Protein AF-A0A355DSJ7-F1 (afdb_monomer)

Nearest PDB structures (foldseek):
  5qsx-assembly2_A  TM=2.798E-01  e=1.798E-01  Homo sapiens
  8q7n-assembly1_N  TM=2.263E-01  e=7.349E-01  Homo sapiens
  6tl3-assembly1_A-2  TM=1.843E-01  e=1.259E+00  Homo sapiens
  7w37-assembly1_Y  TM=3.161E-01  e=7.163E+00  Homo sapiens

pLDDT: mean 88.1, std 10.41, range [44.47, 98.31]

Radius of gyration: 26.02 Å; Cα contacts (8 Å, |Δi|>4): 339; chains: 1; bounding box: 64×34×76 Å

Solvent-accessible surface area (backbone atoms only — not comparable to full-atom values): 16365 Å² total; per-residue (Å²): 138,77,90,55,84,81,40,70,66,58,52,53,50,35,54,52,41,35,70,75,66,39,62,70,32,44,58,58,43,72,76,42,75,88,41,73,64,47,53,56,48,30,51,52,47,34,50,49,38,39,40,91,84,51,90,63,72,47,62,62,34,42,49,53,42,45,73,74,36,57,90,40,80,64,43,57,54,51,47,55,54,30,28,53,51,21,67,72,44,94,58,75,72,35,36,56,58,23,37,52,45,49,50,51,43,54,72,77,34,65,85,40,86,61,42,62,58,45,48,52,54,54,55,72,65,56,61,70,69,91,50,70,37,52,53,46,41,57,52,46,44,44,73,76,36,58,86,44,83,63,46,62,60,48,33,52,50,35,44,73,67,46,80,23,61,65,52,17,46,50,26,48,26,45,44,23,59,64,35,19,80,39,69,69,48,50,57,49,49,53,54,51,52,63,74,46,65,86,54,94,50,63,65,56,54,47,53,36,43,50,26,33,44,77,37,17,70,88,28,85,65,44,63,62,51,35,55,52,37,52,68,42,85,88,42,64,66,57,17,38,38,25,38,44,33,41,35,78,68,36,46,88,39,69,66,49,40,50,51,36,52,50,36,43,72,67,48,82,53,64,66,50,16,47,44,24,42,50,30,54,53,52,48,55,54,48,44,36,71,80,36,62,87,62,44,85,76,63,132

Secondary structure (DSSP, 8-state):
--TTTT-HHHHHHHHHHHHHT-HHHHHHGGG-TT-HHHHHHHHHHHHHHHSTT-SS--HHHHHHHHHHHTTSHHHHHHHHHHHHHHHTSSSHHHHHHHHHHHHHHHHH-TT-TTHHHHHHHHHHT--SS--HHHHHHHHHHHHH-TTSTTHHHHHHHHHHH-SSHHHHHHHHHHHHHHHTT-HHHHHHHHHHHHHTTT---HHHHHHHHHHHHHH-TTSTTHHHHHHHHHH-SS-HHHHHHHHHHHHHHSTTSHHHHHHHHHHHHH-S-HHHHHHHHHHHHHHHHHHHHH-TTTGGG--

Foldseek 3Di:
DPPCLPPVVLVVVLLVVLQVPDLVSLLVCLSPLPDPSNLVSLVVLLVLQLDLPRPDHNLSSLCSNCVSCVVPPVNLVSLLVSLLSLLPDPDQPSLVVSQSSLVSCCVRPLPPPVNLVSLLVSLVPHDQDDHPNNLVSLLSCLVRVLVPPPNLVSLLCQLPDPNHVVSVLSSLLSLLQRPLVPPVSVVSSVVSCVVCLVPPDLVSLLSNLVSNLVRNLPPPVLLVVLLVLCPDPSHVSNNLSSLLSCLPRPCVPPVSVVSLVCCLVDPPDPSSNVSSVVSLVVVLVVCCVVPVPCSVPRD

Structure (mmCIF, N/CA/C/O backbone):
data_AF-A0A355DSJ7-F1
#
_entry.id   AF-A0A355DSJ7-F1
#
loop_
_atom_site.group_PDB
_atom_site.id
_atom_site.type_symbol
_atom_site.label_atom_id
_atom_site.label_alt_id
_atom_site.label_comp_id
_atom_site.label_asym_id
_atom_site.label_entity_id
_atom_site.label_seq_id
_atom_site.pdbx_PDB_ins_code
_atom_site.Cartn_x
_atom_site.Cartn_y
_atom_site.Cartn_z
_atom_site.occupancy
_atom_site.B_iso_or_equiv
_atom_site.auth_seq_id
_atom_site.auth_comp_id
_atom_site.auth_asym_id
_atom_site.auth_atom_id
_atom_site.pdbx_PDB_model_num
ATOM 1 N N . MET A 1 1 ? -0.388 9.609 -40.981 1.00 49.31 1 MET A N 1
ATOM 2 C CA . MET A 1 1 ? 1.013 9.322 -40.597 1.00 49.31 1 MET A CA 1
ATOM 3 C C . MET A 1 1 ? 1.464 7.926 -41.062 1.00 49.31 1 MET A C 1
ATOM 5 O O . MET A 1 1 ? 2.314 7.332 -40.422 1.00 49.31 1 MET A O 1
ATOM 9 N N . GLU A 1 2 ? 0.961 7.397 -42.186 1.00 47.31 2 GLU A N 1
ATOM 10 C CA . GLU A 1 2 ? 1.393 6.080 -42.711 1.00 47.31 2 GLU A CA 1
ATOM 11 C C . GLU A 1 2 ? 2.482 6.171 -43.797 1.00 47.31 2 GLU A C 1
ATOM 13 O O . GLU A 1 2 ? 3.083 5.167 -44.147 1.00 47.31 2 GLU A O 1
ATOM 18 N N . TYR A 1 3 ? 2.791 7.371 -44.301 1.00 48.78 3 TYR A N 1
ATOM 19 C CA . TYR A 1 3 ? 3.637 7.553 -45.491 1.00 48.78 3 TYR A CA 1
ATOM 20 C C . TYR A 1 3 ? 5.157 7.441 -45.275 1.00 48.78 3 TYR A C 1
ATOM 22 O O . TYR A 1 3 ? 5.891 7.466 -46.256 1.00 48.78 3 TYR A O 1
ATOM 30 N N . TYR A 1 4 ? 5.644 7.316 -44.035 1.00 55.66 4 TYR A N 1
ATOM 31 C CA . TYR A 1 4 ? 7.088 7.353 -43.736 1.00 55.66 4 TYR A CA 1
ATOM 32 C C . TYR A 1 4 ? 7.629 6.117 -43.017 1.00 55.66 4 TYR A C 1
ATOM 34 O O . TYR A 1 4 ? 8.814 6.085 -42.704 1.00 55.66 4 TYR A O 1
ATOM 42 N N . LYS A 1 5 ? 6.792 5.101 -42.769 1.00 56.28 5 LYS A N 1
ATOM 43 C CA . LYS A 1 5 ? 7.133 3.956 -41.908 1.00 56.28 5 LYS A CA 1
ATOM 44 C C . LYS A 1 5 ? 8.300 3.100 -42.425 1.00 56.28 5 LYS A C 1
ATOM 46 O O . LYS A 1 5 ? 8.841 2.311 -41.664 1.00 56.28 5 LYS A O 1
ATOM 51 N N . ASP A 1 6 ? 8.716 3.309 -43.673 1.00 62.94 6 ASP A N 1
ATOM 52 C CA . ASP A 1 6 ? 9.806 2.575 -44.315 1.00 62.94 6 ASP A CA 1
ATOM 53 C C . ASP A 1 6 ? 10.843 3.488 -45.001 1.00 62.94 6 ASP A C 1
ATOM 55 O O . ASP A 1 6 ? 11.659 2.987 -45.768 1.00 62.94 6 ASP A O 1
ATOM 59 N N . ASP A 1 7 ? 10.842 4.814 -44.767 1.00 78.62 7 ASP A N 1
ATOM 60 C CA . ASP A 1 7 ? 11.888 5.700 -45.313 1.00 78.62 7 ASP A CA 1
ATOM 61 C C . ASP A 1 7 ? 13.145 5.660 -44.417 1.00 78.62 7 ASP A C 1
ATOM 63 O O . ASP A 1 7 ? 13.130 6.221 -43.313 1.00 78.62 7 ASP A O 1
ATOM 67 N N . PRO A 1 8 ? 14.271 5.067 -44.874 1.00 77.06 8 PRO A N 1
ATOM 68 C CA . PRO A 1 8 ? 15.489 4.969 -44.073 1.00 77.06 8 PRO A CA 1
ATOM 69 C C . PRO A 1 8 ? 16.066 6.337 -43.688 1.00 77.06 8 PRO A C 1
ATOM 71 O O . PRO A 1 8 ? 16.725 6.460 -42.655 1.00 77.06 8 PRO A O 1
ATOM 74 N N . LYS A 1 9 ? 15.811 7.386 -44.485 1.00 81.88 9 LYS A N 1
ATOM 75 C CA . LYS A 1 9 ? 16.258 8.748 -44.166 1.00 81.88 9 LYS A CA 1
ATOM 76 C C . LYS A 1 9 ? 15.450 9.341 -43.021 1.00 81.88 9 LYS A C 1
ATOM 78 O O . LYS A 1 9 ? 16.033 9.961 -42.137 1.00 81.88 9 LYS A O 1
ATOM 83 N N . ALA A 1 10 ? 14.135 9.12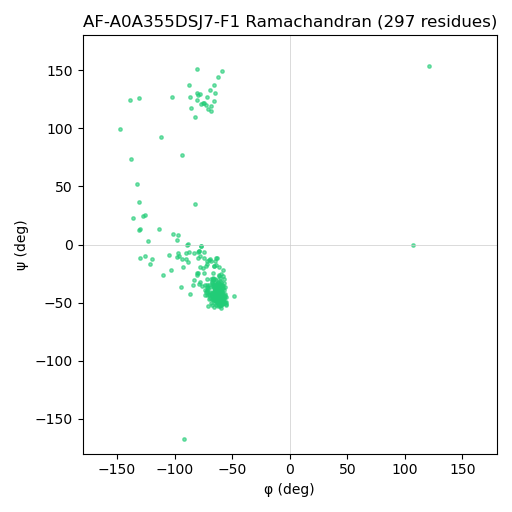3 -43.009 1.00 82.19 10 ALA A N 1
ATOM 84 C CA . ALA A 1 10 ? 13.278 9.572 -41.917 1.00 82.19 10 ALA A CA 1
ATOM 85 C C . ALA A 1 10 ? 13.676 8.894 -40.597 1.00 82.19 10 ALA A C 1
ATOM 87 O O . ALA A 1 10 ? 13.816 9.570 -39.582 1.00 82.19 10 ALA A O 1
ATOM 88 N N . VAL A 1 11 ? 13.946 7.584 -40.627 1.00 82.62 11 VAL A N 1
ATOM 89 C CA . VAL A 1 11 ? 14.429 6.826 -39.460 1.00 82.62 11 VAL A CA 1
ATOM 90 C C . VAL A 1 11 ? 15.773 7.359 -38.959 1.00 82.62 11 VAL A C 1
ATOM 92 O O . VAL A 1 11 ? 15.907 7.641 -37.770 1.00 82.62 11 VAL A O 1
ATOM 95 N N . SER A 1 12 ? 16.735 7.587 -39.858 1.00 85.00 12 SER A N 1
ATOM 96 C CA . SER A 1 12 ? 18.049 8.137 -39.497 1.00 85.00 12 SER A CA 1
ATOM 97 C C . SER A 1 12 ? 17.951 9.523 -38.851 1.00 85.00 12 SER A C 1
ATOM 99 O O . SER A 1 12 ? 18.657 9.793 -37.881 1.00 85.00 12 SER A O 1
ATOM 101 N N . ILE A 1 13 ? 17.077 10.395 -39.366 1.00 86.19 13 ILE A N 1
ATOM 102 C CA . ILE A 1 13 ? 16.841 11.731 -38.802 1.00 86.19 13 ILE A CA 1
ATOM 103 C C . ILE A 1 13 ? 16.225 11.611 -37.404 1.00 86.19 13 ILE A C 1
ATOM 105 O O . ILE A 1 13 ? 16.690 12.254 -36.464 1.00 86.19 13 ILE A O 1
ATOM 109 N N . LEU A 1 14 ? 15.214 10.753 -37.234 1.00 85.56 14 LEU A N 1
ATOM 110 C CA . LEU A 1 14 ? 14.599 10.511 -35.927 1.00 85.56 14 LEU A CA 1
ATOM 111 C C . LEU A 1 14 ? 15.614 9.990 -34.908 1.00 85.56 14 LEU A C 1
ATOM 113 O O . LEU A 1 14 ? 15.627 10.453 -33.769 1.00 85.56 14 LEU A O 1
ATOM 117 N N . HIS A 1 15 ? 16.491 9.068 -35.309 1.00 86.06 15 HIS A N 1
ATOM 118 C CA . HIS A 1 15 ? 17.564 8.570 -34.450 1.00 86.06 15 HIS A CA 1
ATOM 119 C C . HIS A 1 15 ? 18.554 9.665 -34.055 1.00 86.06 15 HIS A C 1
ATOM 121 O O . HIS A 1 15 ? 18.972 9.711 -32.900 1.00 86.06 15 HIS A O 1
ATOM 127 N N . GLU A 1 16 ? 18.919 10.560 -34.971 1.00 87.75 16 GLU A N 1
ATOM 128 C CA . GLU A 1 16 ? 19.793 11.697 -34.675 1.00 87.75 16 GLU A CA 1
ATOM 129 C C . GLU A 1 16 ? 19.169 12.647 -33.643 1.00 87.75 16 GLU A C 1
ATOM 131 O O . GLU A 1 16 ? 19.773 12.893 -32.597 1.00 87.75 16 GLU A O 1
ATOM 136 N N . TYR A 1 17 ? 17.940 13.110 -33.872 1.00 86.50 17 TYR A N 1
ATOM 137 C CA . TYR A 1 17 ? 17.251 14.008 -32.938 1.00 86.50 17 TYR A CA 1
ATOM 138 C C . TYR A 1 17 ? 16.975 13.343 -31.583 1.00 86.50 17 TYR A C 1
ATOM 140 O O . TYR A 1 17 ? 17.150 13.961 -30.531 1.00 86.50 17 TYR A O 1
ATOM 148 N N . ALA A 1 18 ? 16.626 12.054 -31.575 1.00 85.44 18 ALA A N 1
ATOM 149 C CA . ALA A 1 18 ? 16.450 11.307 -30.336 1.00 85.44 18 ALA A CA 1
ATOM 150 C C . ALA A 1 18 ? 17.765 11.188 -29.540 1.00 85.44 18 ALA A C 1
ATOM 152 O O . ALA A 1 18 ? 17.736 11.248 -28.311 1.00 85.44 18 ALA A O 1
ATOM 153 N N . ARG A 1 19 ? 18.933 11.090 -30.191 1.00 85.19 19 ARG A N 1
ATOM 154 C CA . ARG A 1 19 ? 20.235 11.152 -29.493 1.00 85.19 19 ARG A CA 1
ATOM 155 C C . ARG A 1 19 ? 20.522 12.534 -28.905 1.00 85.19 19 ARG A C 1
ATOM 157 O O . ARG A 1 19 ? 21.165 12.614 -27.866 1.00 85.19 19 ARG A O 1
ATOM 164 N N . GLN A 1 20 ? 20.045 13.599 -29.547 1.00 85.44 20 GLN A N 1
ATOM 165 C CA . GLN A 1 20 ? 20.279 14.985 -29.125 1.00 85.44 20 GLN A CA 1
ATOM 166 C C . GLN A 1 20 ? 19.392 15.447 -27.958 1.00 85.44 20 GLN A C 1
ATOM 168 O O . GLN A 1 20 ? 19.604 16.536 -27.436 1.00 85.44 20 GLN A O 1
ATOM 173 N N . GLY A 1 21 ? 18.432 14.629 -27.515 1.00 79.12 21 GLY A N 1
ATOM 174 C CA . GLY A 1 21 ? 17.558 14.968 -26.386 1.00 79.12 21 GLY A CA 1
ATOM 175 C C . GLY A 1 21 ? 16.123 15.326 -26.778 1.00 79.12 21 GLY A C 1
ATOM 176 O O . GLY A 1 21 ? 15.296 15.533 -25.897 1.00 79.12 21 GLY A O 1
ATOM 177 N N . GLU A 1 22 ? 15.771 15.310 -28.067 1.00 85.44 22 GLU A N 1
ATOM 178 C CA . GLU A 1 22 ? 14.419 15.672 -28.507 1.00 85.44 22 GLU A CA 1
ATOM 179 C C . GLU A 1 22 ? 13.390 14.603 -28.113 1.00 85.44 22 GLU A C 1
ATOM 181 O O . GLU A 1 22 ? 13.450 13.455 -28.567 1.00 85.44 22 GLU A O 1
ATOM 186 N N . ASN A 1 23 ? 12.434 14.972 -27.256 1.00 82.19 23 ASN A N 1
ATOM 187 C CA . ASN A 1 23 ? 11.406 14.055 -26.745 1.00 82.19 23 ASN A CA 1
ATOM 188 C C . ASN A 1 23 ? 10.398 13.654 -27.827 1.00 82.19 23 ASN A C 1
ATOM 190 O O . ASN A 1 23 ? 9.957 12.508 -27.869 1.00 82.19 23 ASN A O 1
ATOM 194 N N . ASP A 1 24 ? 10.074 14.561 -28.751 1.00 85.38 24 ASP A N 1
ATOM 195 C CA . ASP A 1 24 ? 9.167 14.249 -29.859 1.00 85.38 24 ASP A CA 1
ATOM 196 C C . ASP A 1 24 ? 9.779 13.223 -30.817 1.00 85.38 24 ASP A C 1
ATOM 198 O O . ASP A 1 24 ? 9.085 12.319 -31.285 1.00 85.38 24 ASP A O 1
ATOM 202 N N . ALA A 1 25 ? 11.095 13.287 -31.038 1.00 84.00 25 ALA A N 1
ATOM 203 C CA . ALA A 1 25 ? 11.802 12.267 -31.800 1.00 84.00 25 ALA A CA 1
ATOM 204 C C . ALA A 1 25 ? 11.752 10.905 -31.091 1.00 84.00 25 ALA A C 1
ATOM 206 O O . ALA A 1 25 ? 11.461 9.903 -31.742 1.00 84.00 25 ALA A O 1
ATOM 207 N N . VAL A 1 26 ? 11.941 10.866 -29.764 1.00 84.31 26 VAL A N 1
ATOM 208 C CA . VAL A 1 26 ? 11.793 9.636 -28.963 1.00 84.31 26 VAL A CA 1
ATOM 209 C C . VAL A 1 26 ? 10.391 9.057 -29.048 1.00 84.31 26 VAL A C 1
ATOM 211 O O . VAL A 1 26 ? 10.255 7.856 -29.273 1.00 84.31 26 VAL A O 1
ATOM 214 N N . ARG A 1 27 ? 9.347 9.885 -28.947 1.00 84.75 27 ARG A N 1
ATOM 215 C CA . ARG A 1 27 ? 7.967 9.422 -29.141 1.00 84.75 27 ARG A CA 1
ATOM 216 C C . ARG A 1 27 ? 7.810 8.776 -30.506 1.00 84.75 27 ARG A C 1
ATOM 218 O O . ARG A 1 27 ? 7.290 7.675 -30.605 1.00 84.75 27 ARG A O 1
ATOM 225 N N . LEU A 1 28 ? 8.323 9.396 -31.563 1.00 85.31 28 LEU A N 1
ATOM 226 C CA . LEU A 1 28 ? 8.212 8.850 -32.915 1.00 85.31 28 LEU A CA 1
ATOM 227 C C . LEU A 1 28 ? 8.973 7.526 -33.117 1.00 85.31 28 LEU A C 1
ATOM 229 O O . LEU A 1 28 ? 8.611 6.779 -34.032 1.00 85.31 28 LEU A O 1
ATOM 233 N N . LEU A 1 29 ? 9.933 7.178 -32.247 1.00 82.94 29 LEU A N 1
ATOM 234 C CA . LEU A 1 29 ? 10.603 5.870 -32.262 1.00 82.94 29 LEU A CA 1
ATOM 235 C C . LEU A 1 29 ? 9.663 4.693 -31.964 1.00 82.94 29 LEU A C 1
ATOM 237 O O . LEU A 1 29 ? 9.988 3.570 -32.351 1.00 82.94 29 LEU A O 1
ATOM 241 N N . LEU A 1 30 ? 8.479 4.924 -31.377 1.00 79.00 30 LEU A N 1
ATOM 242 C CA . LEU A 1 30 ? 7.456 3.879 -31.191 1.00 79.00 30 LEU A CA 1
ATOM 243 C C . LEU A 1 30 ? 7.014 3.234 -32.514 1.00 79.00 30 LEU A C 1
ATOM 245 O O . LEU A 1 30 ? 6.517 2.110 -32.528 1.00 79.00 30 LEU A O 1
ATOM 249 N N . ASN A 1 31 ? 7.217 3.928 -33.638 1.00 82.44 31 ASN A N 1
ATOM 250 C CA . ASN A 1 31 ? 6.902 3.408 -34.966 1.00 82.44 31 ASN A CA 1
ATOM 251 C C . ASN A 1 31 ? 7.973 2.447 -35.513 1.00 82.44 31 ASN A C 1
ATOM 253 O O . ASN A 1 31 ? 7.708 1.768 -36.504 1.00 82.44 31 ASN A O 1
ATOM 257 N N . TYR A 1 32 ? 9.146 2.363 -34.870 1.00 82.56 32 TYR A N 1
ATOM 258 C CA . TYR A 1 32 ? 10.312 1.600 -35.335 1.00 82.56 32 TYR A CA 1
ATOM 259 C C . TYR A 1 32 ? 10.951 0.725 -34.230 1.00 82.56 32 TYR A C 1
ATOM 261 O O . TYR A 1 32 ? 12.167 0.800 -34.016 1.00 82.56 32 TYR A O 1
ATOM 269 N N . PRO A 1 33 ? 10.181 -0.125 -33.520 1.00 79.62 33 PRO A N 1
ATOM 270 C CA . PRO A 1 33 ? 10.679 -0.892 -32.371 1.00 79.62 33 PRO A CA 1
ATOM 271 C C . PRO A 1 33 ? 11.612 -2.050 -32.757 1.00 79.62 33 PRO A C 1
ATOM 273 O O . PRO A 1 33 ? 12.357 -2.550 -31.928 1.00 79.62 33 PRO A O 1
ATOM 276 N N . SER A 1 34 ? 11.594 -2.504 -34.011 1.00 81.00 34 SER A N 1
ATOM 277 C CA . SER A 1 34 ? 12.454 -3.608 -34.464 1.00 81.00 34 SER A CA 1
ATOM 278 C C . SER A 1 34 ? 13.832 -3.144 -34.946 1.00 81.00 34 SER A C 1
ATOM 280 O O . SER A 1 34 ? 14.679 -3.975 -35.265 1.00 81.00 34 SER A O 1
ATOM 282 N N . HIS A 1 35 ? 14.069 -1.830 -35.032 1.00 82.19 35 HIS A N 1
ATOM 283 C CA . HIS A 1 35 ? 15.341 -1.305 -35.514 1.00 82.19 35 HIS A CA 1
ATOM 284 C C . HIS A 1 35 ? 16.403 -1.359 -34.397 1.00 82.19 35 HIS A C 1
ATOM 286 O O . HIS A 1 35 ? 16.163 -0.824 -33.312 1.00 82.19 35 HIS A O 1
ATOM 292 N N . PRO A 1 36 ? 17.601 -1.926 -34.636 1.00 79.12 36 PRO A N 1
ATOM 293 C CA . PRO A 1 36 ? 18.613 -2.118 -33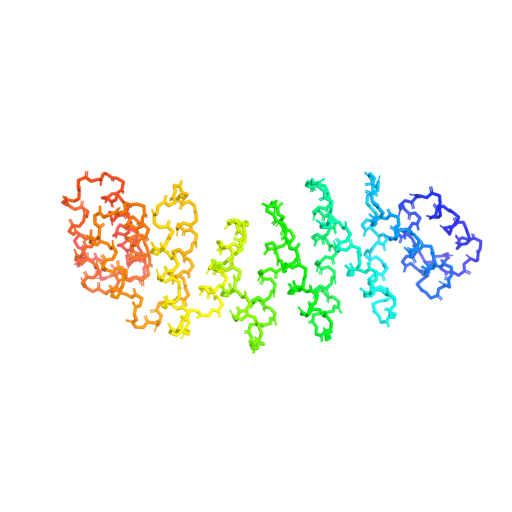.591 1.00 79.12 36 PRO A CA 1
ATOM 294 C C . PRO A 1 36 ? 19.084 -0.799 -32.961 1.00 79.12 36 PRO A C 1
ATOM 296 O O . PRO A 1 36 ? 19.321 -0.731 -31.755 1.00 79.12 36 PRO A O 1
ATOM 299 N N . GLU A 1 37 ? 19.165 0.277 -33.750 1.00 84.88 37 GLU A N 1
ATOM 300 C CA . GLU A 1 37 ? 19.503 1.604 -33.216 1.00 84.88 37 GLU A CA 1
ATOM 301 C C . GLU A 1 37 ? 18.425 2.173 -32.289 1.00 84.88 37 GLU A C 1
ATOM 303 O O . GLU A 1 37 ? 18.767 2.881 -31.345 1.00 84.88 37 GLU A O 1
ATOM 308 N N . THR A 1 38 ? 17.146 1.832 -32.495 1.00 87.81 38 THR A N 1
ATOM 309 C CA . THR A 1 38 ? 16.061 2.302 -31.623 1.00 87.81 38 THR A CA 1
ATOM 310 C C . THR A 1 38 ? 16.266 1.794 -30.202 1.00 87.81 38 THR A C 1
ATOM 312 O O . THR A 1 38 ? 16.195 2.579 -29.258 1.00 87.81 38 THR A O 1
ATOM 315 N N . PHE A 1 39 ? 16.595 0.508 -30.044 1.00 89.56 39 PHE A N 1
ATOM 316 C CA . PHE A 1 39 ? 16.910 -0.058 -28.734 1.00 89.56 39 PHE A CA 1
ATOM 317 C C . PHE A 1 39 ? 18.110 0.643 -28.093 1.00 89.56 39 PHE A C 1
ATOM 319 O O . PHE A 1 39 ? 18.033 1.056 -26.939 1.00 89.56 39 PHE A O 1
ATOM 326 N N . ALA A 1 40 ? 19.208 0.824 -28.836 1.00 90.06 40 ALA A N 1
ATOM 327 C CA . ALA A 1 40 ? 20.418 1.454 -28.310 1.00 90.06 40 ALA A CA 1
ATOM 328 C C . ALA A 1 40 ? 20.177 2.902 -27.844 1.00 90.06 40 ALA A C 1
ATOM 330 O O . ALA A 1 40 ? 20.678 3.306 -26.793 1.00 90.06 40 ALA A O 1
ATOM 331 N N . ILE A 1 41 ? 19.382 3.667 -28.596 1.00 89.69 41 ILE A N 1
ATOM 332 C CA . ILE A 1 41 ? 19.035 5.052 -28.260 1.00 89.69 41 ILE A CA 1
ATOM 333 C C . ILE A 1 41 ? 18.139 5.100 -27.027 1.00 89.69 41 ILE A C 1
ATOM 335 O O . ILE A 1 41 ? 18.451 5.824 -26.083 1.00 89.69 41 ILE A O 1
ATOM 339 N N . LEU A 1 42 ? 17.063 4.308 -26.999 1.00 91.06 42 LEU A N 1
ATOM 340 C CA . LEU A 1 42 ? 16.158 4.254 -25.851 1.00 91.06 42 LEU A CA 1
ATOM 341 C C . LEU A 1 42 ? 16.891 3.794 -24.593 1.00 91.06 42 LEU A C 1
ATOM 343 O O . LEU A 1 42 ? 16.754 4.419 -23.549 1.00 91.06 42 LEU A O 1
ATOM 347 N N . ARG A 1 43 ? 17.751 2.778 -24.706 1.00 91.56 43 ARG A N 1
ATOM 348 C CA . ARG A 1 43 ? 18.608 2.317 -23.613 1.00 91.56 43 ARG A CA 1
ATOM 349 C C . ARG A 1 43 ? 19.463 3.454 -23.052 1.00 91.56 43 ARG A C 1
ATOM 351 O O . ARG A 1 43 ? 19.496 3.652 -21.843 1.00 91.56 43 ARG A O 1
ATOM 358 N N . HIS A 1 44 ? 20.141 4.212 -23.913 1.00 90.25 44 HIS A N 1
ATOM 359 C CA . HIS A 1 44 ? 20.963 5.345 -23.481 1.00 90.25 44 HIS A CA 1
ATOM 360 C C . HIS A 1 44 ? 20.124 6.447 -22.809 1.00 90.25 44 HIS A C 1
ATOM 362 O O . HIS A 1 44 ? 20.515 6.982 -21.775 1.00 90.25 44 HIS A O 1
ATOM 368 N N . ARG A 1 45 ? 18.947 6.764 -23.362 1.00 89.38 45 ARG A N 1
ATOM 369 C CA . ARG A 1 45 ? 18.014 7.762 -22.805 1.00 89.38 45 ARG A CA 1
ATOM 370 C C . ARG A 1 45 ? 17.474 7.339 -21.433 1.00 89.38 45 ARG A C 1
ATOM 372 O O . ARG A 1 45 ? 17.436 8.148 -20.508 1.00 89.38 45 ARG A O 1
ATOM 379 N N . VAL A 1 46 ? 17.121 6.064 -21.277 1.00 91.62 46 VAL A N 1
ATOM 380 C CA . VAL A 1 46 ? 16.682 5.488 -19.998 1.00 91.62 46 VAL A CA 1
ATOM 381 C C . VAL A 1 46 ? 17.809 5.506 -18.973 1.00 91.62 46 VAL A C 1
ATOM 383 O O . VAL A 1 46 ? 17.585 5.913 -17.836 1.00 91.62 46 VAL A O 1
ATOM 386 N N . GLN A 1 47 ? 19.028 5.140 -19.371 1.00 90.81 47 GLN A N 1
ATOM 387 C CA . GLN A 1 47 ? 20.188 5.237 -18.488 1.00 90.81 47 GLN A CA 1
ATOM 388 C C . GLN A 1 47 ? 20.368 6.675 -17.986 1.00 90.81 47 GLN A C 1
ATOM 390 O O . GLN A 1 47 ? 20.400 6.902 -16.782 1.00 90.81 47 GLN A O 1
ATOM 395 N N . SER A 1 48 ? 20.352 7.651 -18.897 1.00 88.12 48 SER A N 1
ATOM 396 C CA . SER A 1 48 ? 20.462 9.073 -18.553 1.00 88.12 48 SER A CA 1
ATOM 397 C C . SER A 1 48 ? 19.326 9.573 -17.650 1.00 88.12 48 SER A C 1
ATOM 399 O O . SER A 1 48 ? 19.536 10.429 -16.791 1.00 88.12 48 SER A O 1
ATOM 401 N N . THR A 1 49 ? 18.126 9.000 -17.776 1.00 87.31 49 THR A N 1
ATOM 402 C CA . THR A 1 49 ? 16.995 9.282 -16.876 1.00 87.31 49 THR A CA 1
ATOM 403 C C . THR A 1 49 ? 17.284 8.824 -15.445 1.00 87.31 49 THR A C 1
ATOM 405 O O . THR A 1 49 ? 16.915 9.505 -14.486 1.00 87.31 49 THR A O 1
ATOM 408 N N . PHE A 1 50 ? 17.974 7.695 -15.285 1.00 88.69 50 PHE A N 1
ATOM 409 C CA . PHE A 1 50 ? 18.326 7.154 -13.977 1.00 88.69 50 PHE A CA 1
ATOM 410 C C . PHE A 1 50 ? 19.667 7.647 -13.423 1.00 88.69 50 PHE A C 1
ATOM 412 O O . PHE A 1 50 ? 19.952 7.400 -12.247 1.00 88.69 50 PHE A O 1
ATOM 419 N N . ASP A 1 51 ? 20.454 8.381 -14.207 1.00 85.38 51 ASP A N 1
ATOM 420 C CA . ASP A 1 51 ? 21.737 8.918 -13.764 1.00 85.38 51 ASP A CA 1
ATOM 421 C C . ASP A 1 51 ? 21.590 9.826 -12.539 1.00 85.38 51 ASP A C 1
ATOM 423 O O . ASP A 1 51 ? 20.559 10.476 -12.297 1.00 85.38 51 ASP A O 1
ATOM 427 N N . LYS A 1 52 ? 22.640 9.846 -11.711 1.00 67.56 52 LYS A N 1
ATOM 428 C CA . LYS A 1 52 ? 22.572 10.457 -10.381 1.00 67.56 52 LYS A CA 1
ATOM 429 C C . LYS A 1 52 ? 22.285 11.958 -10.418 1.00 67.56 52 LYS A C 1
ATOM 431 O O . LYS A 1 52 ? 21.450 12.423 -9.644 1.00 67.56 52 LYS A O 1
ATOM 436 N N . ASP A 1 53 ? 22.852 12.655 -11.392 1.00 68.25 53 ASP A N 1
ATOM 437 C CA . ASP A 1 53 ? 22.777 14.113 -11.520 1.00 68.25 53 ASP A CA 1
ATOM 438 C C . ASP A 1 53 ? 21.676 14.588 -12.480 1.00 68.25 53 ASP A C 1
ATOM 440 O O . ASP A 1 53 ? 21.600 15.771 -12.817 1.00 68.25 53 ASP A O 1
ATOM 444 N N . SER A 1 54 ? 20.822 13.671 -12.948 1.00 69.44 54 SER A N 1
ATOM 445 C CA . SER A 1 54 ? 19.811 13.999 -13.949 1.00 69.44 54 SER A CA 1
ATOM 446 C C . SER A 1 54 ? 18.766 14.978 -13.405 1.00 69.44 54 SER A C 1
ATOM 448 O O . SER A 1 54 ? 18.112 14.725 -12.389 1.00 69.44 54 SER A O 1
ATOM 450 N N . SER A 1 55 ? 18.614 16.108 -14.099 1.00 67.62 55 SER A N 1
ATOM 451 C CA . SER A 1 55 ? 17.640 17.165 -13.801 1.00 67.62 55 SER A CA 1
ATOM 452 C C . SER A 1 55 ? 16.364 17.066 -14.644 1.00 67.62 55 SER A C 1
ATOM 454 O O . SER A 1 55 ? 15.407 17.799 -14.391 1.00 67.62 55 SER A O 1
ATOM 456 N N . SER A 1 56 ? 16.342 16.165 -15.632 1.00 77.31 56 SER A N 1
ATOM 457 C CA . SER A 1 56 ? 15.231 15.946 -16.554 1.00 77.31 56 SER A CA 1
ATOM 458 C C . SER A 1 56 ? 15.029 14.450 -16.775 1.00 77.31 56 SER A C 1
ATOM 460 O O . SER A 1 56 ? 15.959 13.741 -17.151 1.00 77.31 56 SER A O 1
ATOM 462 N N . TYR A 1 57 ? 13.812 13.971 -16.526 1.00 81.31 57 TYR A N 1
ATOM 463 C CA . TYR A 1 57 ? 13.468 12.559 -16.650 1.00 81.31 57 TYR A CA 1
ATOM 464 C C . TYR A 1 57 ? 12.713 12.309 -17.949 1.00 81.31 57 TYR A C 1
ATOM 466 O O . TYR A 1 57 ? 11.686 12.942 -18.210 1.00 81.31 57 TYR A O 1
ATOM 474 N N . ASP A 1 58 ? 13.192 11.357 -18.742 1.00 86.12 58 ASP A N 1
ATOM 475 C CA . ASP A 1 58 ? 12.560 10.983 -19.999 1.00 86.12 58 ASP A CA 1
ATOM 476 C C . ASP A 1 58 ? 11.590 9.815 -19.797 1.00 86.12 58 ASP A C 1
ATOM 478 O O . ASP A 1 58 ? 11.868 8.648 -20.094 1.00 86.12 58 ASP A O 1
ATOM 482 N N . TYR A 1 59 ? 10.423 10.159 -19.252 1.00 88.75 59 TYR A N 1
ATOM 483 C CA . TYR A 1 59 ? 9.322 9.223 -19.032 1.00 88.75 59 TYR A CA 1
ATOM 484 C C . TYR A 1 59 ? 8.869 8.540 -20.329 1.00 88.75 59 TYR A C 1
ATOM 486 O O . TYR A 1 59 ? 8.476 7.372 -20.295 1.00 88.75 59 TYR A O 1
ATOM 494 N N . ASP A 1 60 ? 8.951 9.232 -21.469 1.00 88.56 60 ASP A N 1
ATOM 495 C CA . ASP A 1 60 ? 8.553 8.686 -22.766 1.00 88.56 60 ASP A CA 1
ATOM 496 C C . ASP A 1 60 ? 9.533 7.601 -23.219 1.00 88.56 60 ASP A C 1
ATOM 498 O O . ASP A 1 60 ? 9.098 6.501 -23.568 1.00 88.56 60 ASP A O 1
ATOM 502 N N . ALA A 1 61 ? 10.848 7.851 -23.140 1.00 90.50 61 ALA A N 1
ATOM 503 C CA . ALA A 1 61 ? 11.839 6.818 -23.438 1.00 90.50 61 ALA A CA 1
ATOM 504 C C . ALA A 1 61 ? 11.678 5.605 -22.524 1.00 90.50 61 ALA A C 1
ATOM 506 O O . ALA A 1 61 ? 11.685 4.483 -23.024 1.00 90.50 61 ALA A O 1
ATOM 507 N N . LEU A 1 62 ? 11.492 5.811 -21.215 1.00 93.12 62 LEU A N 1
ATOM 508 C CA . LEU A 1 62 ? 11.298 4.714 -20.265 1.00 93.12 62 LEU A CA 1
ATOM 509 C C . LEU A 1 62 ? 10.043 3.893 -20.583 1.00 93.12 62 LEU A C 1
ATOM 511 O O . LEU A 1 62 ? 10.106 2.665 -20.622 1.00 93.12 62 LEU A O 1
ATOM 515 N N . THR A 1 63 ? 8.930 4.561 -20.884 1.00 92.81 63 THR A N 1
ATOM 516 C CA . THR A 1 63 ? 7.671 3.899 -21.249 1.00 92.81 63 THR A CA 1
ATOM 517 C C . THR A 1 63 ? 7.824 3.085 -22.527 1.00 92.81 63 THR A C 1
ATOM 519 O O . THR A 1 63 ? 7.462 1.911 -22.560 1.00 92.81 63 THR A O 1
ATOM 522 N N . ILE A 1 64 ? 8.380 3.683 -23.585 1.00 90.62 64 ILE A N 1
ATOM 523 C CA . ILE A 1 64 ? 8.566 3.014 -24.880 1.00 90.62 64 ILE A CA 1
ATOM 524 C C . ILE A 1 64 ? 9.543 1.845 -24.729 1.00 90.62 64 ILE A C 1
ATOM 526 O O . ILE A 1 64 ? 9.304 0.770 -25.281 1.00 90.62 64 ILE A O 1
ATOM 530 N N . PHE A 1 65 ? 10.612 2.031 -23.955 1.00 93.44 65 PHE A N 1
ATOM 531 C CA . PHE A 1 65 ? 11.608 1.001 -23.697 1.00 93.44 65 PHE A CA 1
ATOM 532 C C . PHE A 1 65 ? 10.998 -0.219 -22.999 1.00 93.44 65 PHE A C 1
ATOM 534 O O . PHE A 1 65 ? 11.114 -1.329 -23.513 1.00 93.44 65 PHE A O 1
ATOM 541 N N . VAL A 1 66 ? 10.279 -0.028 -21.888 1.00 95.19 66 VAL A N 1
ATOM 542 C CA . VAL A 1 66 ? 9.636 -1.147 -21.181 1.00 95.19 66 VAL A CA 1
ATOM 543 C C . VAL A 1 66 ? 8.547 -1.779 -22.047 1.00 95.19 66 VAL A C 1
ATOM 545 O O . VAL A 1 66 ? 8.555 -2.987 -22.264 1.00 95.19 66 VAL A O 1
ATOM 548 N N . LYS A 1 67 ? 7.662 -0.973 -22.640 1.00 93.12 67 LYS A N 1
ATOM 549 C CA . LYS A 1 67 ? 6.537 -1.477 -23.434 1.00 93.12 67 LYS A CA 1
ATOM 550 C C . LYS A 1 67 ? 6.971 -2.370 -24.594 1.00 93.12 67 LYS A C 1
ATOM 552 O O . LYS A 1 67 ? 6.387 -3.431 -24.799 1.00 93.12 67 LYS A O 1
ATOM 557 N N . HIS A 1 68 ? 7.983 -1.957 -25.354 1.00 91.75 68 HIS A N 1
ATOM 558 C CA . HIS A 1 68 ? 8.389 -2.663 -26.573 1.00 91.75 68 HIS A CA 1
ATOM 559 C C . HIS A 1 68 ? 9.491 -3.700 -26.361 1.00 91.75 68 HIS A C 1
ATOM 561 O O . HIS A 1 68 ? 9.638 -4.587 -27.199 1.00 91.75 68 HIS A O 1
ATOM 567 N N . TYR A 1 69 ? 10.243 -3.613 -25.264 1.00 93.12 69 TYR A N 1
ATOM 568 C CA . TYR A 1 69 ? 11.376 -4.498 -25.005 1.00 93.12 69 TYR A CA 1
ATOM 569 C C . TYR A 1 69 ? 11.275 -5.206 -23.652 1.00 93.12 69 TYR A C 1
ATOM 571 O O . TYR A 1 69 ? 12.305 -5.602 -23.115 1.00 93.12 69 TYR A O 1
ATOM 579 N N . HIS A 1 70 ? 10.077 -5.399 -23.088 1.00 93.69 70 HIS A N 1
ATOM 580 C CA . HIS A 1 70 ? 9.933 -6.055 -21.782 1.00 93.69 70 HIS A CA 1
ATOM 581 C C . HIS A 1 70 ? 10.512 -7.482 -21.761 1.00 93.69 70 HIS A C 1
ATOM 583 O O . HIS A 1 70 ? 11.144 -7.874 -20.785 1.00 93.69 70 HIS A O 1
ATOM 589 N N . GLU A 1 71 ? 10.402 -8.213 -22.870 1.00 92.19 71 GLU A N 1
ATOM 590 C CA . GLU A 1 71 ? 10.993 -9.550 -23.045 1.00 92.19 71 GLU A CA 1
ATOM 591 C C . GLU A 1 71 ? 12.529 -9.540 -23.158 1.00 92.19 71 GLU A C 1
ATOM 593 O O . GLU A 1 71 ? 13.183 -10.581 -23.091 1.00 92.19 71 GLU A O 1
ATOM 598 N N . HIS A 1 72 ? 13.142 -8.371 -23.362 1.00 91.69 72 HIS A N 1
ATOM 599 C CA . HIS A 1 72 ? 14.589 -8.270 -23.460 1.00 91.69 72 HIS A CA 1
ATOM 600 C C . HIS A 1 72 ? 15.220 -8.319 -22.053 1.00 91.69 72 HIS A C 1
ATOM 602 O O . HIS A 1 72 ? 14.853 -7.518 -21.190 1.00 91.69 72 HIS A O 1
ATOM 608 N N . PRO A 1 73 ? 16.234 -9.173 -21.806 1.00 84.94 73 PRO A N 1
ATOM 609 C CA . PRO A 1 73 ? 16.746 -9.439 -20.454 1.00 84.94 73 PRO A CA 1
ATOM 610 C C . PRO A 1 73 ? 17.327 -8.205 -19.748 1.00 84.94 73 PRO A C 1
ATOM 612 O O . PRO A 1 73 ? 17.320 -8.129 -18.525 1.00 84.94 73 PRO A O 1
ATOM 615 N N . GLN A 1 74 ? 17.818 -7.222 -20.508 1.00 89.94 74 GLN A N 1
ATOM 616 C CA . GLN A 1 74 ? 18.360 -5.977 -19.947 1.00 89.94 74 GLN A CA 1
ATOM 617 C C . GLN A 1 74 ? 17.280 -5.005 -19.457 1.00 89.94 74 GLN A C 1
ATOM 619 O O . GLN A 1 74 ? 17.584 -4.105 -18.681 1.00 89.94 74 GLN A O 1
ATOM 624 N N . THR A 1 75 ? 16.036 -5.138 -19.916 1.00 94.94 75 THR A N 1
ATOM 625 C CA . THR A 1 75 ? 14.986 -4.157 -19.616 1.00 94.94 75 THR A CA 1
ATOM 626 C C . THR A 1 75 ? 14.597 -4.206 -18.147 1.00 94.94 75 THR A C 1
ATOM 628 O O . THR A 1 75 ? 14.575 -3.172 -17.479 1.00 94.94 75 THR A O 1
ATOM 631 N N . LEU A 1 76 ? 14.394 -5.415 -17.620 1.00 96.19 76 LEU A N 1
ATOM 632 C CA . LEU A 1 76 ? 14.095 -5.629 -16.210 1.00 96.19 76 LEU A CA 1
ATOM 633 C C . LEU A 1 76 ? 15.228 -5.139 -15.302 1.00 96.19 76 LEU A C 1
ATOM 635 O O . LEU A 1 76 ? 14.974 -4.414 -14.340 1.00 96.19 76 LEU A O 1
ATOM 639 N N . SER A 1 77 ? 16.477 -5.510 -15.614 1.00 95.31 77 SER A N 1
ATOM 640 C CA . SER A 1 77 ? 17.628 -5.136 -14.786 1.00 95.31 77 SER A CA 1
ATOM 641 C C . SER A 1 77 ? 17.810 -3.622 -14.747 1.00 95.31 77 SER A C 1
ATOM 643 O O . SER A 1 77 ? 17.978 -3.060 -13.671 1.00 95.31 77 SER A O 1
ATOM 645 N N . MET A 1 78 ? 17.678 -2.942 -15.892 1.00 94.94 78 MET A N 1
ATOM 646 C CA . MET A 1 78 ? 17.753 -1.481 -15.949 1.00 94.94 78 MET A CA 1
ATOM 647 C C . MET A 1 78 ? 16.641 -0.803 -15.151 1.00 94.94 78 MET A C 1
ATOM 649 O O . MET A 1 78 ? 16.891 0.212 -14.507 1.00 94.94 78 MET A O 1
ATOM 653 N N . LEU A 1 79 ? 15.425 -1.355 -15.170 1.00 95.94 79 LEU A N 1
ATOM 654 C CA . LEU A 1 79 ? 14.311 -0.810 -14.402 1.00 95.94 79 LEU A CA 1
ATOM 655 C C . LEU A 1 79 ? 14.563 -0.938 -12.892 1.00 95.94 79 LEU A C 1
ATOM 657 O O . LEU A 1 79 ? 14.443 0.045 -12.165 1.00 95.94 79 LEU A O 1
ATOM 661 N N . MET A 1 80 ? 14.977 -2.122 -12.431 1.00 96.44 80 MET A N 1
ATOM 662 C CA . MET A 1 80 ? 15.289 -2.388 -11.022 1.00 96.44 80 MET A CA 1
ATOM 663 C C . MET A 1 80 ? 16.484 -1.564 -10.520 1.00 96.44 80 MET A C 1
ATOM 665 O O . MET A 1 80 ? 16.399 -0.917 -9.474 1.00 96.44 80 MET A O 1
ATOM 669 N N . GLU A 1 81 ? 17.586 -1.540 -11.272 1.00 94.56 81 GLU A N 1
ATOM 670 C CA . GLU A 1 81 ? 18.777 -0.741 -10.950 1.00 94.56 81 GLU A CA 1
ATOM 671 C C . GLU A 1 81 ? 18.467 0.760 -10.958 1.00 94.56 81 GLU A C 1
ATOM 673 O O . GLU A 1 81 ? 18.928 1.497 -10.081 1.00 94.56 81 GLU A O 1
ATOM 678 N N . GLY A 1 82 ? 17.645 1.207 -11.911 1.00 93.56 82 GLY A N 1
ATOM 679 C CA . GLY A 1 82 ? 17.183 2.582 -12.019 1.00 93.56 82 GLY A CA 1
ATOM 680 C C . GLY A 1 82 ? 16.362 3.019 -10.811 1.00 93.56 82 GLY A C 1
ATOM 681 O O . GLY A 1 82 ? 16.699 4.020 -10.177 1.00 93.56 82 GLY A O 1
ATOM 682 N N . ILE A 1 83 ? 15.345 2.236 -10.431 1.00 94.19 83 ILE A N 1
ATOM 683 C CA . ILE A 1 83 ? 14.543 2.473 -9.220 1.00 94.19 83 ILE A CA 1
ATOM 684 C C . ILE A 1 83 ? 15.458 2.554 -7.995 1.00 94.19 83 ILE A C 1
ATOM 686 O O . ILE A 1 83 ? 15.408 3.534 -7.253 1.00 94.19 83 ILE A O 1
ATOM 690 N N . GLN A 1 84 ? 16.340 1.568 -7.805 1.00 92.12 84 GLN A N 1
ATOM 691 C CA . GLN A 1 84 ? 17.219 1.522 -6.637 1.00 92.12 84 GLN A CA 1
ATOM 692 C C . GLN A 1 84 ? 18.183 2.715 -6.586 1.00 92.12 84 GLN A C 1
ATOM 694 O O . GLN A 1 84 ? 18.416 3.269 -5.512 1.00 92.12 84 GLN A O 1
ATOM 699 N N . THR A 1 85 ? 18.712 3.140 -7.735 1.00 90.88 85 THR A N 1
ATOM 700 C CA . THR A 1 85 ? 19.593 4.312 -7.835 1.00 90.88 85 THR A CA 1
ATOM 701 C C . THR A 1 85 ? 18.877 5.584 -7.400 1.00 90.88 85 THR A C 1
ATOM 703 O O . THR A 1 85 ? 19.484 6.423 -6.738 1.00 90.88 85 THR A O 1
ATOM 706 N N . GLN A 1 86 ? 17.599 5.733 -7.756 1.00 89.06 86 GLN A N 1
ATOM 707 C CA . GLN A 1 86 ? 16.804 6.907 -7.401 1.00 89.06 86 GLN A CA 1
ATOM 708 C C . GLN A 1 86 ? 16.364 6.892 -5.934 1.00 89.06 86 GLN A C 1
ATOM 710 O O . GLN A 1 86 ? 16.394 7.944 -5.307 1.00 89.06 86 GLN A O 1
ATOM 715 N N . LEU A 1 87 ? 16.050 5.720 -5.369 1.00 88.31 87 LEU A N 1
ATOM 716 C CA . LEU A 1 87 ? 15.777 5.566 -3.932 1.00 88.31 87 LEU A CA 1
ATOM 717 C C . LEU A 1 87 ? 16.989 5.922 -3.062 1.00 88.31 87 LEU A C 1
ATOM 719 O O . LEU A 1 87 ? 16.843 6.442 -1.964 1.00 88.31 87 LEU A O 1
ATOM 723 N N . SER A 1 88 ? 18.206 5.680 -3.553 1.00 85.44 88 SER A N 1
ATOM 724 C CA . SER A 1 88 ? 19.431 6.054 -2.838 1.00 85.44 88 SER A CA 1
ATOM 725 C C . SER A 1 88 ? 19.772 7.549 -2.909 1.00 85.44 88 SER A C 1
ATOM 727 O O . SER A 1 88 ? 20.794 7.952 -2.353 1.00 85.44 88 SER A O 1
ATOM 729 N N . LYS A 1 89 ? 18.985 8.375 -3.611 1.00 81.44 89 LYS A N 1
ATOM 730 C CA . LYS A 1 89 ? 19.195 9.827 -3.657 1.00 81.44 89 LYS A CA 1
ATOM 731 C C . LYS A 1 89 ? 18.476 10.505 -2.502 1.00 81.44 89 LYS A C 1
ATOM 733 O O . LYS A 1 89 ? 17.306 10.249 -2.250 1.00 81.44 89 LYS A O 1
ATOM 738 N N . GLU A 1 90 ? 19.149 11.458 -1.873 1.00 67.19 90 GLU A N 1
ATOM 739 C CA . GLU A 1 90 ? 18.500 12.351 -0.921 1.00 67.19 90 GLU A CA 1
ATOM 740 C C . GLU A 1 90 ? 17.606 13.355 -1.672 1.00 67.19 90 GLU A C 1
ATOM 742 O O . GLU A 1 90 ? 18.078 14.132 -2.506 1.00 67.19 90 GLU A O 1
ATOM 747 N N . GLY A 1 91 ? 16.302 13.342 -1.381 1.00 67.44 91 GLY A N 1
ATOM 748 C CA . GLY A 1 91 ? 15.339 14.338 -1.862 1.00 67.44 91 GLY A CA 1
ATOM 749 C C . GLY A 1 91 ? 14.178 13.782 -2.693 1.00 67.44 91 GLY A C 1
ATOM 750 O O . GLY A 1 91 ? 14.278 12.774 -3.386 1.00 67.44 91 GLY A O 1
ATOM 751 N N . SER A 1 92 ? 13.054 14.504 -2.675 1.00 65.69 92 SER A N 1
ATOM 752 C CA . SER A 1 92 ? 11.766 14.056 -3.234 1.00 65.69 92 SER A CA 1
ATOM 753 C C . SER A 1 92 ? 11.701 13.953 -4.764 1.00 65.69 92 SER A C 1
ATOM 755 O O . SER A 1 92 ? 10.752 13.388 -5.301 1.00 65.69 92 SER A O 1
ATOM 757 N N . ARG A 1 93 ? 12.680 14.495 -5.502 1.00 61.88 93 ARG A N 1
ATOM 758 C CA . ARG A 1 93 ? 12.661 14.475 -6.978 1.00 61.88 93 ARG A CA 1
ATOM 759 C C . ARG A 1 93 ? 12.934 13.086 -7.558 1.00 61.88 93 ARG A C 1
ATOM 761 O O . ARG A 1 93 ? 12.267 12.708 -8.518 1.00 61.88 93 ARG A O 1
ATOM 768 N N . GLY A 1 94 ? 13.862 12.329 -6.964 1.00 71.06 94 GLY A N 1
ATOM 769 C CA . GLY A 1 94 ? 14.161 10.956 -7.392 1.00 71.06 94 GLY A CA 1
ATOM 770 C C . GLY A 1 94 ? 12.993 9.998 -7.144 1.00 71.06 94 GLY A C 1
ATOM 771 O O . GLY A 1 94 ? 12.753 9.082 -7.927 1.00 71.06 94 GLY A O 1
ATOM 772 N N . ASP A 1 95 ? 12.202 10.277 -6.110 1.00 83.38 95 ASP A N 1
ATOM 773 C CA . ASP A 1 95 ? 11.049 9.468 -5.720 1.00 83.38 95 ASP A CA 1
ATOM 774 C C . ASP A 1 95 ? 9.956 9.436 -6.808 1.00 83.38 95 ASP A C 1
ATOM 776 O O . ASP A 1 95 ? 9.347 8.400 -7.054 1.00 83.38 95 ASP A O 1
ATOM 780 N N . GLY A 1 96 ? 9.760 10.530 -7.556 1.00 88.38 96 GLY A N 1
ATOM 781 C CA . GLY A 1 96 ? 8.770 10.581 -8.640 1.00 88.38 96 GLY A CA 1
ATOM 782 C C . GLY A 1 96 ? 9.071 9.614 -9.793 1.00 88.38 96 GLY A C 1
ATOM 783 O O . GLY A 1 96 ? 8.199 8.845 -10.210 1.00 88.38 96 GLY A O 1
ATOM 784 N N . ILE A 1 97 ? 10.312 9.614 -10.288 1.00 90.50 97 ILE A N 1
ATOM 785 C CA . ILE A 1 97 ? 10.730 8.713 -11.371 1.00 90.50 97 ILE A CA 1
ATOM 786 C C . ILE A 1 97 ? 10.857 7.263 -10.882 1.00 90.50 97 ILE A C 1
ATOM 788 O O . ILE A 1 97 ? 10.493 6.347 -11.617 1.00 90.50 97 ILE A O 1
ATOM 792 N N . ALA A 1 98 ? 11.283 7.042 -9.632 1.00 93.19 98 ALA A N 1
ATOM 793 C CA . ALA A 1 98 ? 11.316 5.714 -9.018 1.00 93.19 98 ALA A CA 1
ATOM 794 C C . ALA A 1 98 ? 9.909 5.108 -8.923 1.00 93.19 98 ALA A C 1
ATOM 796 O O . ALA A 1 98 ? 9.694 3.977 -9.357 1.00 93.19 98 ALA A O 1
ATOM 797 N N . LYS A 1 99 ? 8.925 5.883 -8.450 1.00 93.31 99 LYS A N 1
ATOM 798 C CA . LYS A 1 99 ? 7.515 5.477 -8.390 1.00 93.31 99 LYS A CA 1
ATOM 799 C C . LYS A 1 99 ? 6.938 5.181 -9.771 1.00 93.31 99 LYS A C 1
ATOM 801 O O . LYS A 1 99 ? 6.205 4.208 -9.935 1.00 93.31 99 LYS A O 1
ATOM 806 N N . PHE A 1 100 ? 7.269 5.993 -10.775 1.00 94.50 100 PHE A N 1
ATOM 807 C CA . PHE A 1 100 ? 6.839 5.744 -12.150 1.00 94.50 100 PHE A CA 1
ATOM 808 C C . PHE A 1 100 ? 7.425 4.441 -12.709 1.00 94.50 100 PHE A C 1
ATOM 810 O O . PHE A 1 100 ? 6.690 3.601 -13.226 1.00 94.50 100 PHE A O 1
ATOM 817 N N . ALA A 1 101 ? 8.733 4.242 -12.547 1.00 96.19 101 ALA A N 1
ATOM 818 C CA . ALA A 1 101 ? 9.421 3.023 -12.947 1.00 96.19 101 ALA A CA 1
ATOM 819 C C . ALA A 1 101 ? 8.880 1.783 -12.211 1.00 96.19 101 ALA A C 1
ATOM 821 O O . ALA A 1 101 ? 8.697 0.736 -12.824 1.00 96.19 101 ALA A O 1
ATOM 822 N N . LEU A 1 102 ? 8.551 1.909 -10.922 1.00 97.75 102 LEU A N 1
ATOM 823 C CA . LEU A 1 102 ? 7.908 0.859 -10.130 1.00 97.75 102 LEU A CA 1
ATOM 824 C C . LEU A 1 102 ? 6.523 0.482 -10.679 1.00 97.75 102 LEU A C 1
ATOM 826 O O . LEU A 1 102 ? 6.186 -0.698 -10.721 1.00 97.75 102 LEU A O 1
ATOM 830 N N . ASN A 1 103 ? 5.726 1.448 -11.141 1.00 97.06 103 ASN A N 1
ATOM 831 C CA . ASN A 1 103 ? 4.439 1.140 -11.771 1.00 97.06 103 ASN A CA 1
ATOM 832 C C . ASN A 1 103 ? 4.626 0.357 -13.078 1.00 97.06 103 ASN A C 1
ATOM 834 O O . ASN A 1 103 ? 3.928 -0.630 -13.286 1.00 97.06 103 ASN A O 1
ATOM 838 N N . LEU A 1 104 ? 5.603 0.736 -13.912 1.00 97.62 104 LEU A N 1
ATOM 839 C CA . LEU A 1 104 ? 5.952 -0.036 -15.110 1.00 97.62 104 LEU A CA 1
ATOM 840 C C . LEU A 1 104 ? 6.459 -1.441 -14.755 1.00 97.62 104 LEU A C 1
ATOM 842 O O . LEU A 1 104 ? 6.124 -2.405 -15.439 1.00 97.62 104 LEU A O 1
ATOM 846 N N . LEU A 1 105 ? 7.222 -1.581 -13.666 1.00 98.00 105 LEU A N 1
ATOM 847 C CA . LEU A 1 105 ? 7.679 -2.886 -13.187 1.00 98.00 105 LEU A CA 1
ATOM 848 C C . LEU A 1 105 ? 6.484 -3.788 -12.861 1.00 98.00 105 LEU A C 1
ATOM 850 O O . LEU A 1 105 ? 6.462 -4.943 -13.272 1.00 98.00 105 LEU A O 1
ATOM 854 N N . MET A 1 106 ? 5.475 -3.254 -12.174 1.00 97.94 106 MET A N 1
ATOM 855 C CA . MET A 1 106 ? 4.270 -4.007 -11.819 1.00 97.94 106 MET A CA 1
ATOM 856 C C . MET A 1 106 ? 3.314 -4.239 -12.989 1.00 97.94 106 MET A C 1
ATOM 858 O O . MET A 1 106 ? 2.547 -5.195 -12.952 1.00 97.94 106 MET A O 1
ATOM 862 N N . GLU A 1 107 ? 3.346 -3.395 -14.019 1.00 97.56 107 GLU A N 1
ATOM 863 C CA . GLU A 1 107 ? 2.541 -3.576 -15.231 1.00 97.56 107 GLU A CA 1
ATOM 864 C C . GLU A 1 107 ? 3.093 -4.706 -16.113 1.00 97.56 107 GLU A C 1
ATOM 866 O O . GLU A 1 107 ? 2.322 -5.534 -16.593 1.00 97.56 107 GLU A O 1
ATOM 871 N N . TYR A 1 108 ? 4.417 -4.770 -16.300 1.00 97.50 108 TYR A N 1
ATOM 872 C CA . TYR A 1 108 ? 5.045 -5.701 -17.252 1.00 97.50 108 TYR A CA 1
ATOM 873 C C . TYR A 1 108 ? 5.686 -6.932 -16.602 1.00 97.50 108 TYR A C 1
ATOM 875 O O . TYR A 1 108 ? 5.856 -7.948 -17.270 1.00 97.50 108 TYR A O 1
ATOM 883 N N . TYR A 1 109 ? 6.032 -6.874 -15.314 1.00 97.31 109 TYR A N 1
ATOM 884 C CA . TYR A 1 109 ? 6.740 -7.950 -14.612 1.00 97.31 109 TYR A CA 1
ATOM 885 C C . TYR A 1 109 ? 6.123 -8.365 -13.261 1.00 97.31 109 TYR A C 1
ATOM 887 O O . TYR A 1 109 ? 6.885 -8.703 -12.351 1.00 97.31 109 TYR A O 1
ATOM 895 N N . PRO A 1 110 ? 4.788 -8.396 -13.070 1.00 96.50 110 PRO A N 1
ATOM 896 C CA . PRO A 1 110 ? 4.208 -8.755 -11.772 1.00 96.50 110 PRO A CA 1
ATOM 897 C C . PRO A 1 110 ? 4.529 -10.200 -11.357 1.00 96.50 110 PRO A C 1
ATOM 899 O O . PRO A 1 110 ? 4.796 -10.460 -10.197 1.00 96.50 110 PRO A O 1
ATOM 902 N N . GLU A 1 111 ? 4.595 -11.138 -12.301 1.00 95.69 111 GLU A N 1
ATOM 903 C CA . GLU A 1 111 ? 4.860 -12.555 -11.996 1.00 95.69 111 GLU A CA 1
ATOM 904 C C . GLU A 1 111 ? 6.332 -12.947 -12.190 1.00 95.69 111 GLU A C 1
ATOM 906 O O . GLU A 1 111 ? 6.707 -14.116 -12.071 1.00 95.69 111 GLU A O 1
ATOM 911 N N . HIS A 1 112 ? 7.198 -11.985 -12.528 1.00 96.75 112 HIS A N 1
ATOM 912 C CA . HIS A 1 112 ? 8.603 -12.292 -12.749 1.00 96.75 112 HIS A CA 1
ATOM 913 C C . HIS A 1 112 ? 9.271 -12.669 -11.410 1.00 96.75 112 HIS A C 1
ATOM 915 O O . HIS A 1 112 ? 9.140 -11.934 -10.428 1.00 96.75 112 HIS A O 1
ATOM 921 N N . PRO A 1 113 ? 10.060 -13.762 -11.340 1.00 95.69 113 PRO A N 1
ATOM 922 C CA . PRO A 1 113 ? 10.581 -14.303 -10.077 1.00 95.69 113 PRO A CA 1
ATOM 923 C C . PRO A 1 113 ? 11.485 -13.342 -9.295 1.00 95.69 113 PRO A C 1
ATOM 925 O O . PRO A 1 113 ? 11.704 -13.533 -8.100 1.00 95.69 113 PRO A O 1
ATOM 928 N N . GLN A 1 114 ? 12.026 -12.317 -9.957 1.00 96.56 114 GLN A N 1
ATOM 929 C CA . GLN A 1 114 ? 12.857 -11.289 -9.326 1.00 96.56 114 GLN A CA 1
ATOM 930 C C . GLN A 1 114 ? 12.062 -10.101 -8.773 1.00 96.56 114 GLN A C 1
ATOM 932 O O . GLN A 1 114 ? 12.618 -9.353 -7.975 1.00 96.56 114 GLN A O 1
ATOM 937 N N . THR A 1 115 ? 10.790 -9.920 -9.142 1.00 97.88 115 THR A N 1
ATOM 938 C CA . THR A 1 115 ? 10.017 -8.732 -8.752 1.00 97.88 115 THR A CA 1
ATOM 939 C C . THR A 1 115 ? 9.749 -8.710 -7.256 1.00 97.88 115 THR A C 1
ATOM 941 O O . THR A 1 115 ? 10.123 -7.750 -6.590 1.00 97.88 115 THR A O 1
ATOM 944 N N . LEU A 1 116 ? 9.212 -9.788 -6.685 1.00 98.19 116 LEU A N 1
ATOM 945 C CA . LEU A 1 116 ? 8.979 -9.862 -5.241 1.00 98.19 116 LEU A CA 1
ATOM 946 C C . LEU A 1 116 ? 10.277 -9.726 -4.405 1.00 98.19 116 LEU A C 1
ATOM 948 O O . LEU A 1 116 ? 10.310 -8.872 -3.517 1.00 98.19 116 LEU A O 1
ATOM 952 N N . PRO A 1 117 ? 11.372 -10.471 -4.682 1.00 98.25 117 PRO A N 1
ATOM 953 C CA . PRO A 1 117 ? 12.650 -10.255 -3.997 1.00 98.25 117 PRO A CA 1
ATOM 954 C C . PRO A 1 117 ? 13.186 -8.826 -4.119 1.00 98.25 117 PRO A C 1
ATOM 956 O O . PRO A 1 117 ? 13.774 -8.314 -3.169 1.00 98.25 117 PRO A O 1
ATOM 959 N N . PHE A 1 118 ? 12.988 -8.183 -5.272 1.00 97.94 118 PHE A N 1
ATOM 960 C CA . PHE A 1 118 ? 13.387 -6.797 -5.477 1.00 97.94 118 PHE A CA 1
ATOM 961 C C . PHE A 1 118 ? 12.596 -5.846 -4.574 1.00 97.94 118 PHE A C 1
ATOM 963 O O . PHE A 1 118 ? 13.216 -5.067 -3.858 1.00 97.94 118 PHE A O 1
ATOM 970 N N . LEU A 1 119 ? 11.261 -5.951 -4.545 1.00 98.06 119 LEU A N 1
ATOM 971 C CA . LEU A 1 119 ? 10.411 -5.109 -3.692 1.00 98.06 119 LEU A CA 1
ATOM 972 C C . LEU A 1 119 ? 10.779 -5.244 -2.210 1.00 98.06 119 LEU A C 1
ATOM 974 O O . LEU A 1 119 ? 10.972 -4.234 -1.537 1.00 98.06 119 LEU A O 1
ATOM 978 N N . ILE A 1 120 ? 10.931 -6.481 -1.719 1.00 97.69 120 ILE A N 1
ATOM 979 C CA . ILE A 1 120 ? 11.352 -6.746 -0.335 1.00 97.69 120 ILE A CA 1
ATOM 980 C C . ILE A 1 120 ? 12.729 -6.130 -0.084 1.00 97.69 120 ILE A C 1
ATOM 982 O O . ILE A 1 120 ? 12.879 -5.301 0.807 1.00 97.69 120 ILE A O 1
ATOM 986 N N . GLY A 1 121 ? 13.725 -6.474 -0.905 1.00 96.19 121 GLY A N 1
ATOM 987 C CA . GLY A 1 121 ? 15.097 -6.023 -0.694 1.00 96.19 121 GLY A CA 1
ATOM 988 C C . GLY A 1 121 ? 15.266 -4.506 -0.806 1.00 96.19 121 GLY A C 1
ATOM 989 O O . GLY A 1 121 ? 16.140 -3.943 -0.150 1.00 96.19 121 GLY A O 1
ATOM 990 N N . SER A 1 122 ? 14.463 -3.830 -1.631 1.00 94.56 122 SER A N 1
ATOM 991 C CA . SER A 1 122 ? 14.470 -2.368 -1.730 1.00 94.56 122 SER A CA 1
ATOM 992 C C . SER A 1 122 ? 13.949 -1.714 -0.455 1.00 94.56 122 SER A C 1
ATOM 994 O O . SER A 1 122 ? 14.608 -0.807 0.043 1.00 94.56 122 SER A O 1
ATOM 996 N N . VAL A 1 123 ? 12.851 -2.217 0.116 1.00 94.19 123 VAL A N 1
ATOM 997 C CA . VAL A 1 123 ? 12.325 -1.723 1.399 1.00 94.19 123 VAL A CA 1
ATOM 998 C C . VAL A 1 123 ? 13.216 -2.148 2.577 1.00 94.19 123 VAL A C 1
ATOM 1000 O O . VAL A 1 123 ? 13.349 -1.414 3.537 1.00 94.19 123 VAL A O 1
ATOM 1003 N N . GLU A 1 124 ? 13.918 -3.282 2.536 1.00 92.62 124 GLU A N 1
ATOM 1004 C CA . GLU A 1 124 ? 14.891 -3.634 3.593 1.00 92.62 124 GLU A CA 1
ATOM 1005 C C . GLU A 1 124 ? 16.082 -2.672 3.670 1.00 92.62 124 GLU A C 1
ATOM 1007 O O . GLU A 1 124 ? 16.680 -2.497 4.732 1.00 92.62 124 GLU A O 1
ATOM 1012 N N . ARG A 1 125 ? 16.453 -2.075 2.535 1.00 89.81 125 ARG A N 1
ATOM 1013 C CA . ARG A 1 125 ? 17.550 -1.107 2.433 1.00 89.81 125 ARG A CA 1
ATOM 1014 C C . ARG A 1 125 ? 17.099 0.332 2.682 1.00 89.81 125 ARG A C 1
ATOM 1016 O O . ARG A 1 125 ? 17.945 1.224 2.573 1.00 89.81 125 ARG A O 1
ATOM 1023 N N . SER A 1 126 ? 15.817 0.567 2.972 1.00 86.12 126 SER A N 1
ATOM 1024 C CA . SER A 1 126 ? 15.321 1.919 3.205 1.00 86.12 126 SER A CA 1
ATOM 1025 C C . SER A 1 126 ? 16.008 2.543 4.413 1.00 86.12 126 SER A C 1
ATOM 1027 O O . SER A 1 126 ? 16.353 1.879 5.395 1.00 86.12 126 SER A O 1
ATOM 1029 N N . ASN A 1 127 ? 16.244 3.845 4.316 1.00 81.12 127 ASN A N 1
ATOM 1030 C CA . ASN A 1 127 ? 16.799 4.635 5.404 1.00 81.12 127 ASN A CA 1
ATOM 1031 C C . ASN A 1 127 ? 15.656 5.234 6.251 1.00 81.12 127 ASN A C 1
ATOM 1033 O O . ASN A 1 127 ? 14.499 4.820 6.179 1.00 81.12 127 ASN A O 1
ATOM 1037 N N . ASP A 1 128 ? 15.978 6.186 7.119 1.00 78.62 128 ASP A N 1
ATOM 1038 C CA . ASP A 1 128 ? 15.000 6.876 7.961 1.00 78.62 128 ASP A CA 1
ATOM 1039 C C . ASP A 1 128 ? 14.220 7.980 7.222 1.00 78.62 128 ASP A C 1
ATOM 1041 O O . ASP A 1 128 ? 13.274 8.540 7.784 1.00 78.62 128 ASP A O 1
ATOM 1045 N N . THR A 1 129 ? 14.568 8.275 5.965 1.00 81.88 129 THR A N 1
ATOM 1046 C CA . THR A 1 129 ? 13.884 9.285 5.155 1.00 81.88 129 THR A CA 1
ATOM 1047 C C . THR A 1 129 ? 12.594 8.739 4.555 1.00 81.88 129 THR A C 1
ATOM 1049 O O . THR A 1 129 ? 12.428 7.543 4.329 1.00 81.88 129 THR A O 1
ATOM 1052 N N . PHE A 1 130 ? 11.631 9.630 4.341 1.00 79.50 130 PHE A N 1
ATOM 1053 C CA . PHE A 1 130 ? 10.341 9.271 3.770 1.00 79.50 130 PHE A CA 1
ATOM 1054 C C . PHE A 1 130 ? 10.413 9.136 2.242 1.00 79.50 130 PHE A C 1
ATOM 1056 O O . PHE A 1 130 ? 10.858 10.067 1.569 1.00 79.50 130 PHE A O 1
ATOM 1063 N N . SER A 1 131 ? 9.893 8.024 1.709 1.00 85.69 131 SER A N 1
ATOM 1064 C CA . SER A 1 131 ? 9.724 7.766 0.274 1.00 85.69 131 SER A CA 1
ATOM 1065 C C . SER A 1 131 ? 8.303 7.279 -0.024 1.00 85.69 131 SER A C 1
ATOM 1067 O O . SER A 1 131 ? 7.839 6.279 0.534 1.00 85.69 131 SER A O 1
ATOM 1069 N N . GLU A 1 132 ? 7.615 7.943 -0.960 1.00 89.12 132 GLU A N 1
ATOM 1070 C CA . GLU A 1 132 ? 6.326 7.455 -1.465 1.00 89.12 132 GLU A CA 1
ATOM 1071 C C . GLU A 1 132 ? 6.495 6.157 -2.253 1.00 89.12 132 GLU A C 1
ATOM 1073 O O . GLU A 1 132 ? 5.576 5.338 -2.302 1.00 89.12 132 GLU A O 1
ATOM 1078 N N . THR A 1 133 ? 7.649 5.966 -2.893 1.00 93.19 133 THR A N 1
ATOM 1079 C CA . THR A 1 133 ? 7.958 4.742 -3.631 1.00 93.19 133 THR A CA 1
ATOM 1080 C C . THR A 1 133 ? 8.051 3.547 -2.688 1.00 93.19 133 THR A C 1
ATOM 1082 O O . THR A 1 133 ? 7.422 2.530 -2.962 1.00 93.19 133 THR A O 1
ATOM 1085 N N . GLU A 1 134 ? 8.758 3.655 -1.562 1.00 93.31 134 GLU A N 1
ATOM 1086 C CA . GLU A 1 134 ? 8.879 2.566 -0.577 1.00 93.31 134 GLU A CA 1
ATOM 1087 C C . GLU A 1 134 ? 7.524 2.229 0.062 1.00 93.31 134 GLU A C 1
ATOM 1089 O O . GLU A 1 134 ? 7.133 1.060 0.102 1.00 93.31 134 GLU A O 1
ATOM 1094 N N . ARG A 1 135 ? 6.736 3.246 0.445 1.00 93.25 135 ARG A N 1
ATOM 1095 C CA . ARG A 1 135 ? 5.341 3.055 0.881 1.00 93.25 135 ARG A CA 1
ATOM 1096 C C . ARG A 1 135 ? 4.511 2.340 -0.190 1.00 93.25 135 ARG A C 1
ATOM 1098 O O . ARG A 1 135 ? 3.738 1.428 0.112 1.00 93.25 135 ARG A O 1
ATOM 1105 N N . ARG A 1 136 ? 4.676 2.720 -1.462 1.00 95.62 136 ARG A N 1
ATOM 1106 C CA . ARG A 1 136 ? 3.999 2.066 -2.590 1.00 95.62 136 ARG A CA 1
ATOM 1107 C C . ARG A 1 136 ? 4.448 0.616 -2.763 1.00 95.62 136 ARG A C 1
ATOM 1109 O O . ARG A 1 136 ? 3.602 -0.216 -3.075 1.00 95.62 136 ARG A O 1
ATOM 1116 N N . MET A 1 137 ? 5.723 0.294 -2.547 1.00 97.50 137 MET A N 1
ATOM 1117 C CA . MET A 1 137 ? 6.207 -1.089 -2.580 1.00 97.50 137 MET A CA 1
ATOM 1118 C C . MET A 1 137 ? 5.513 -1.942 -1.512 1.00 97.50 137 MET A C 1
ATOM 1120 O O . MET A 1 137 ? 5.055 -3.031 -1.840 1.00 97.50 137 MET A O 1
ATOM 1124 N N . ILE A 1 138 ? 5.349 -1.439 -0.281 1.00 97.44 138 ILE A N 1
ATOM 1125 C CA . ILE A 1 138 ? 4.615 -2.144 0.789 1.00 97.44 138 ILE A CA 1
ATOM 1126 C C . ILE A 1 138 ? 3.163 -2.446 0.373 1.00 97.44 138 ILE A C 1
ATOM 1128 O O . ILE A 1 138 ? 2.700 -3.575 0.532 1.00 97.44 138 ILE A O 1
ATOM 1132 N N . ASP A 1 139 ? 2.460 -1.472 -0.213 1.00 97.00 139 ASP A N 1
ATOM 1133 C CA . ASP A 1 139 ? 1.095 -1.668 -0.733 1.00 97.00 139 ASP A CA 1
ATOM 1134 C C . ASP A 1 139 ? 1.050 -2.715 -1.862 1.00 97.00 139 ASP A C 1
ATOM 1136 O O . ASP A 1 139 ? 0.194 -3.601 -1.873 1.00 97.00 139 ASP A O 1
ATOM 1140 N N . LEU A 1 140 ? 2.009 -2.671 -2.791 1.00 97.88 140 LEU A N 1
ATOM 1141 C CA . LEU A 1 140 ? 2.101 -3.635 -3.890 1.00 97.88 140 LEU A CA 1
ATOM 1142 C C . LEU A 1 140 ? 2.398 -5.058 -3.403 1.00 97.88 140 LEU A C 1
ATOM 1144 O O . LEU A 1 140 ? 1.834 -6.004 -3.955 1.00 97.88 140 LEU A O 1
ATOM 1148 N N . LEU A 1 141 ? 3.219 -5.216 -2.358 1.00 98.31 141 LEU A N 1
ATOM 1149 C CA . LEU A 1 141 ? 3.489 -6.515 -1.735 1.00 98.31 141 LEU A CA 1
ATOM 1150 C C . LEU A 1 141 ? 2.189 -7.197 -1.291 1.00 98.31 141 LEU A C 1
ATOM 1152 O O . LEU A 1 141 ? 1.972 -8.365 -1.603 1.00 98.31 141 LEU A O 1
ATOM 1156 N N . VAL A 1 142 ? 1.285 -6.461 -0.642 1.00 97.44 142 VAL A N 1
ATOM 1157 C CA . VAL A 1 142 ? 0.001 -7.011 -0.177 1.00 97.44 142 VAL A CA 1
ATOM 1158 C C . VAL A 1 142 ? -1.031 -7.151 -1.288 1.00 97.44 142 VAL A C 1
ATOM 1160 O O . VAL A 1 142 ? -1.854 -8.065 -1.243 1.00 97.44 142 VAL A O 1
ATOM 1163 N N . ARG A 1 143 ? -1.025 -6.274 -2.293 1.00 96.19 143 ARG A N 1
ATOM 1164 C CA . ARG A 1 143 ? -1.978 -6.371 -3.410 1.00 96.19 143 ARG A CA 1
ATOM 1165 C C . ARG A 1 143 ? -1.685 -7.528 -4.356 1.00 96.19 143 ARG A C 1
ATOM 1167 O O . ARG A 1 143 ? -2.632 -8.122 -4.859 1.00 96.19 143 ARG A O 1
ATOM 1174 N N . HIS A 1 144 ? -0.411 -7.822 -4.605 1.00 97.00 144 HIS A N 1
ATOM 1175 C CA . HIS A 1 144 ? -0.003 -8.783 -5.634 1.00 97.00 144 HIS A CA 1
ATOM 1176 C C . HIS A 1 144 ? 0.574 -10.081 -5.071 1.00 97.00 144 HIS A C 1
ATOM 1178 O O . HIS A 1 144 ? 0.467 -11.113 -5.719 1.00 97.00 144 HIS A O 1
ATOM 1184 N N . TYR A 1 145 ? 1.147 -10.060 -3.865 1.00 97.56 145 TYR A N 1
ATOM 1185 C CA . TYR A 1 145 ? 1.885 -11.203 -3.318 1.00 97.56 145 TYR A CA 1
ATOM 1186 C C . TYR A 1 145 ? 1.400 -11.614 -1.927 1.00 97.56 145 TYR A C 1
ATOM 1188 O O . TYR A 1 145 ? 2.148 -12.216 -1.162 1.00 97.56 145 TYR A O 1
ATOM 1196 N N . ARG A 1 146 ? 0.143 -11.303 -1.588 1.00 95.75 146 ARG A N 1
ATOM 1197 C CA . ARG A 1 146 ? -0.453 -11.588 -0.274 1.00 95.75 146 ARG A CA 1
ATOM 1198 C C . ARG A 1 146 ? -0.218 -13.022 0.198 1.00 95.75 146 ARG A C 1
ATOM 1200 O O . ARG A 1 146 ? 0.114 -13.231 1.364 1.00 95.75 146 ARG A O 1
ATOM 1207 N N . ASP A 1 147 ? -0.398 -13.971 -0.714 1.00 95.50 147 ASP A N 1
ATOM 1208 C CA . ASP A 1 147 ? -0.341 -15.404 -0.433 1.00 95.50 147 ASP A CA 1
ATOM 1209 C C . ASP A 1 147 ? 1.095 -15.954 -0.432 1.00 95.50 147 ASP A C 1
ATOM 1211 O O . ASP A 1 147 ? 1.315 -17.106 -0.054 1.00 95.50 147 ASP A O 1
ATOM 1215 N N . ASP A 1 148 ? 2.093 -15.147 -0.820 1.00 97.44 148 ASP A N 1
ATOM 1216 C CA . ASP A 1 148 ? 3.491 -15.546 -0.700 1.00 97.44 148 ASP A CA 1
ATOM 1217 C C . ASP A 1 148 ? 3.903 -15.534 0.786 1.00 97.44 148 ASP A C 1
ATOM 1219 O O . ASP A 1 148 ? 3.766 -14.512 1.474 1.00 97.44 148 ASP A O 1
ATOM 1223 N N . PRO A 1 149 ? 4.458 -16.644 1.308 1.00 96.12 149 PRO A N 1
ATOM 1224 C CA . PRO A 1 149 ? 4.761 -16.794 2.730 1.00 96.12 149 PRO A CA 1
ATOM 1225 C C . PRO A 1 149 ? 5.827 -15.818 3.242 1.00 96.12 149 PRO A C 1
ATOM 1227 O O . PRO A 1 149 ? 6.017 -15.716 4.453 1.00 96.12 149 PRO A O 1
ATOM 1230 N N . ARG A 1 150 ? 6.539 -15.106 2.360 1.00 97.19 150 ARG A N 1
ATOM 1231 C CA . ARG A 1 150 ? 7.540 -14.102 2.742 1.00 97.19 150 ARG A CA 1
ATOM 1232 C C . ARG A 1 150 ? 6.923 -12.759 3.123 1.00 97.19 150 ARG A C 1
ATOM 1234 O O . ARG A 1 150 ? 7.539 -12.037 3.904 1.00 97.19 150 ARG A O 1
ATOM 1241 N N . VAL A 1 151 ? 5.736 -12.415 2.613 1.00 98.12 151 VAL A N 1
ATOM 1242 C CA . VAL A 1 151 ? 5.194 -11.049 2.740 1.00 98.12 151 VAL A CA 1
ATOM 1243 C C . VAL A 1 151 ? 4.761 -10.731 4.168 1.00 98.12 151 VAL A C 1
ATOM 1245 O O . VAL A 1 151 ? 5.235 -9.752 4.735 1.00 98.12 151 VAL A O 1
ATOM 1248 N N . LEU A 1 152 ? 3.922 -11.557 4.798 1.00 97.31 152 LEU A N 1
ATOM 1249 C CA . LEU A 1 152 ? 3.458 -11.279 6.163 1.00 97.31 152 LEU A CA 1
ATOM 1250 C C . LEU A 1 152 ? 4.609 -11.221 7.196 1.00 97.31 152 LEU A C 1
ATOM 1252 O O . LEU A 1 152 ? 4.632 -10.275 7.989 1.00 97.31 152 LEU A O 1
ATOM 1256 N N . PRO A 1 153 ? 5.588 -12.153 7.210 1.00 97.19 153 PRO A N 1
ATOM 1257 C CA . PRO A 1 153 ? 6.763 -12.035 8.077 1.00 97.19 153 PRO A CA 1
ATOM 1258 C C . PRO A 1 153 ? 7.579 -10.766 7.820 1.00 97.19 153 PRO A C 1
ATOM 1260 O O . PRO A 1 153 ? 8.019 -10.121 8.772 1.00 97.19 153 PRO A O 1
ATOM 1263 N N . PHE A 1 154 ? 7.736 -10.379 6.552 1.00 97.94 154 PHE A N 1
ATOM 1264 C CA . PHE A 1 154 ? 8.428 -9.151 6.186 1.00 97.94 154 PHE A CA 1
ATOM 1265 C C . PHE A 1 154 ? 7.710 -7.903 6.727 1.00 97.94 154 PHE A C 1
ATOM 1267 O O . PHE A 1 154 ? 8.338 -7.059 7.364 1.00 97.94 154 PHE A O 1
ATOM 1274 N N . LEU A 1 155 ? 6.382 -7.816 6.588 1.00 97.81 155 LEU A N 1
ATOM 1275 C CA . LEU A 1 155 ? 5.601 -6.715 7.165 1.00 97.81 155 LEU A CA 1
ATOM 1276 C C . LEU A 1 155 ? 5.717 -6.659 8.694 1.00 97.81 155 LEU A C 1
ATOM 1278 O O . LEU A 1 155 ? 5.900 -5.575 9.245 1.00 97.81 155 LEU A O 1
ATOM 1282 N N . LYS A 1 156 ? 5.687 -7.813 9.382 1.00 96.81 156 LYS A N 1
ATOM 1283 C CA . LYS A 1 156 ? 5.915 -7.886 10.838 1.00 96.81 156 LYS A CA 1
ATOM 1284 C C . LYS A 1 156 ? 7.288 -7.316 11.215 1.00 96.81 156 LYS A C 1
ATOM 1286 O O . LYS A 1 156 ? 7.386 -6.533 12.158 1.00 96.81 156 LYS A O 1
ATOM 1291 N N . GLN A 1 157 ? 8.338 -7.657 10.465 1.00 96.31 157 GLN A N 1
ATOM 1292 C CA . GLN A 1 157 ? 9.685 -7.122 10.685 1.00 96.31 157 GLN A CA 1
ATOM 1293 C C . GLN A 1 157 ? 9.730 -5.598 10.519 1.00 96.31 157 GLN A C 1
ATOM 1295 O O . GLN A 1 157 ? 10.284 -4.916 11.388 1.00 96.31 157 GLN A O 1
ATOM 1300 N N . ILE A 1 158 ? 9.136 -5.065 9.443 1.00 95.56 158 ILE A N 1
ATOM 1301 C CA . ILE A 1 158 ? 9.078 -3.619 9.200 1.00 95.56 158 ILE A CA 1
ATOM 1302 C C . ILE A 1 158 ? 8.324 -2.927 10.337 1.00 95.56 158 ILE A C 1
ATOM 1304 O O . ILE A 1 158 ? 8.886 -2.052 10.991 1.00 95.56 158 ILE A O 1
ATOM 1308 N N . ALA A 1 159 ? 7.109 -3.378 10.650 1.00 94.25 159 ALA A N 1
ATOM 1309 C CA . ALA A 1 159 ? 6.273 -2.816 11.710 1.00 94.25 159 ALA A CA 1
ATOM 1310 C C . ALA A 1 159 ? 6.939 -2.824 13.097 1.00 94.25 159 ALA A C 1
ATOM 1312 O O . ALA A 1 159 ? 6.648 -1.965 13.929 1.00 94.25 159 ALA A O 1
ATOM 1313 N N . GLN A 1 160 ? 7.825 -3.785 13.370 1.00 93.38 160 GLN A N 1
ATOM 1314 C CA . GLN A 1 160 ? 8.471 -3.912 14.672 1.00 93.38 160 GLN A CA 1
ATOM 1315 C C . GLN A 1 160 ? 9.740 -3.066 14.808 1.00 93.38 160 GLN A C 1
ATOM 1317 O O . GLN A 1 160 ? 9.951 -2.468 15.865 1.00 93.38 160 GLN A O 1
ATOM 1322 N N . ASN A 1 161 ? 10.584 -3.038 13.772 1.00 89.88 161 ASN A N 1
ATOM 1323 C CA . ASN A 1 161 ? 11.983 -2.616 13.909 1.00 89.88 161 ASN A CA 1
ATOM 1324 C C . ASN A 1 161 ? 12.413 -1.500 12.952 1.00 89.88 161 ASN A C 1
ATOM 1326 O O . ASN A 1 161 ? 13.516 -0.977 13.112 1.00 89.88 161 ASN A O 1
ATOM 1330 N N . HIS A 1 162 ? 11.603 -1.138 11.953 1.00 91.12 162 HIS A N 1
ATOM 1331 C CA . HIS A 1 162 ? 12.032 -0.153 10.965 1.00 91.12 162 HIS A CA 1
ATOM 1332 C C . HIS A 1 162 ? 12.231 1.227 11.610 1.00 91.12 162 HIS A C 1
ATOM 1334 O O . HIS A 1 162 ? 11.405 1.651 12.417 1.00 91.12 162 HIS A O 1
ATOM 1340 N N . SER A 1 163 ? 13.303 1.950 11.272 1.00 87.94 163 SER A N 1
ATOM 1341 C CA . SER A 1 163 ? 13.605 3.268 11.858 1.00 87.94 163 SER A CA 1
ATOM 1342 C C . SER A 1 163 ? 12.578 4.326 11.441 1.00 87.94 163 SER A C 1
ATOM 1344 O O . SER A 1 163 ? 12.059 5.064 12.285 1.00 87.94 163 SER A O 1
ATOM 1346 N N . ASN A 1 164 ? 12.218 4.343 10.154 1.00 87.50 164 ASN A N 1
ATOM 1347 C CA . ASN A 1 164 ? 11.174 5.203 9.610 1.00 87.50 164 ASN A CA 1
ATOM 1348 C C . ASN A 1 164 ? 9.791 4.775 10.123 1.00 87.50 164 ASN A C 1
ATOM 1350 O O . ASN A 1 164 ? 9.290 3.699 9.787 1.00 87.50 164 ASN A O 1
ATOM 1354 N N . ARG A 1 165 ? 9.165 5.656 10.909 1.00 86.69 165 ARG A N 1
ATOM 1355 C CA . ARG A 1 165 ? 7.831 5.454 11.486 1.00 86.69 165 ARG A CA 1
ATOM 1356 C C . ARG A 1 165 ? 6.727 5.314 10.439 1.00 86.69 165 ARG A C 1
ATOM 1358 O O . ARG A 1 165 ? 5.793 4.564 10.673 1.00 86.69 165 ARG A O 1
ATOM 1365 N N . TYR A 1 166 ? 6.834 6.001 9.301 1.00 88.50 166 TYR A N 1
ATOM 1366 C CA . TYR A 1 166 ? 5.812 5.940 8.257 1.00 88.50 166 TYR A CA 1
ATOM 1367 C C . TYR A 1 166 ? 5.758 4.543 7.643 1.00 88.50 166 TYR A C 1
ATOM 1369 O O . TYR A 1 166 ? 4.677 3.982 7.535 1.00 88.50 166 TYR A O 1
ATOM 1377 N N . LEU A 1 167 ? 6.916 3.920 7.392 1.00 91.81 167 LEU A N 1
ATOM 1378 C CA . LEU A 1 167 ? 6.966 2.536 6.914 1.00 91.81 167 LEU A CA 1
ATOM 1379 C C . LEU A 1 167 ? 6.458 1.536 7.962 1.00 91.81 167 LEU A C 1
ATOM 1381 O O . LEU A 1 167 ? 5.803 0.561 7.595 1.00 91.81 167 LEU A O 1
ATOM 1385 N N . ARG A 1 168 ? 6.682 1.786 9.264 1.00 92.19 168 ARG A N 1
ATOM 1386 C CA . ARG A 1 168 ? 6.051 0.975 10.324 1.00 92.19 168 ARG A CA 1
ATOM 1387 C C . ARG A 1 168 ? 4.527 1.069 10.258 1.00 92.19 168 ARG A C 1
ATOM 1389 O O . ARG A 1 168 ? 3.861 0.038 10.227 1.00 92.19 168 ARG A O 1
ATOM 1396 N N . THR A 1 169 ? 3.988 2.286 10.180 1.00 92.19 169 THR A N 1
ATOM 1397 C CA . THR A 1 169 ? 2.549 2.543 10.032 1.00 92.19 169 THR A CA 1
ATOM 1398 C C . THR A 1 169 ? 1.979 1.888 8.777 1.00 92.19 169 THR A C 1
ATOM 1400 O O . THR A 1 169 ? 0.931 1.251 8.839 1.00 92.19 169 THR A O 1
ATOM 1403 N N . ASP A 1 170 ? 2.678 1.996 7.648 1.00 94.12 170 ASP A N 1
ATOM 1404 C CA . ASP A 1 170 ? 2.262 1.404 6.377 1.00 94.12 170 ASP A CA 1
ATOM 1405 C C . ASP A 1 170 ? 2.228 -0.115 6.440 1.00 94.12 170 ASP A C 1
ATOM 1407 O O . ASP A 1 170 ? 1.297 -0.727 5.914 1.00 94.12 170 ASP A O 1
ATOM 1411 N N . ALA A 1 171 ? 3.205 -0.726 7.111 1.00 95.94 171 ALA A N 1
ATOM 1412 C CA . ALA A 1 171 ? 3.209 -2.158 7.350 1.00 95.94 171 ALA A CA 1
ATOM 1413 C C . ALA A 1 171 ? 2.019 -2.581 8.224 1.00 95.94 171 ALA A C 1
ATOM 1415 O O . ALA A 1 171 ? 1.316 -3.517 7.853 1.00 95.94 171 ALA A O 1
ATOM 1416 N N . LEU A 1 172 ? 1.726 -1.868 9.320 1.00 95.88 172 LEU A N 1
ATOM 1417 C CA . LEU A 1 172 ? 0.558 -2.144 10.172 1.00 95.88 172 LEU A CA 1
ATOM 1418 C C . LEU A 1 172 ? -0.765 -2.000 9.403 1.00 95.88 172 LEU A C 1
ATOM 1420 O O . LEU A 1 172 ? -1.618 -2.885 9.466 1.00 95.88 172 LEU A O 1
ATOM 1424 N N . TYR A 1 173 ? -0.919 -0.924 8.631 1.00 95.88 173 TYR A N 1
ATOM 1425 C CA . TYR A 1 173 ? -2.094 -0.697 7.790 1.00 95.88 173 TYR A CA 1
ATOM 1426 C C . TYR A 1 173 ? -2.295 -1.833 6.777 1.00 95.88 173 TYR A C 1
ATOM 1428 O O . TYR A 1 173 ? -3.372 -2.422 6.689 1.00 95.88 173 TYR A O 1
ATOM 1436 N N . ASN A 1 174 ? -1.240 -2.179 6.035 1.00 97.12 174 ASN A N 1
ATOM 1437 C CA . ASN A 1 174 ? -1.294 -3.226 5.019 1.00 97.12 174 ASN A CA 1
ATOM 1438 C C . ASN A 1 174 ? -1.485 -4.619 5.629 1.00 97.12 174 ASN A C 1
ATOM 1440 O O . ASN A 1 174 ? -2.126 -5.472 5.018 1.00 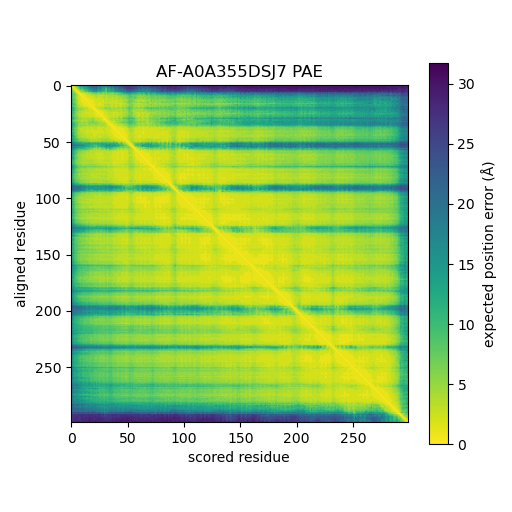97.12 174 ASN A O 1
ATOM 1444 N N . MET A 1 175 ? -0.991 -4.849 6.848 1.00 96.88 175 MET A N 1
ATOM 1445 C CA . MET A 1 175 ? -1.286 -6.059 7.609 1.00 96.88 175 MET A CA 1
ATOM 1446 C C . MET A 1 175 ? -2.774 -6.167 7.944 1.00 96.88 175 MET A C 1
ATOM 1448 O O . MET A 1 175 ? -3.369 -7.209 7.676 1.00 96.88 175 MET A O 1
ATOM 1452 N N . ALA A 1 176 ? -3.385 -5.104 8.476 1.00 95.31 176 ALA A N 1
ATOM 1453 C CA . ALA A 1 176 ? -4.816 -5.086 8.775 1.00 95.31 176 ALA A CA 1
ATOM 1454 C C . ALA A 1 176 ? -5.655 -5.336 7.513 1.00 95.31 176 ALA A C 1
ATOM 1456 O O . ALA A 1 176 ? -6.505 -6.223 7.499 1.00 95.31 176 ALA A O 1
ATOM 1457 N N . TRP A 1 177 ? -5.352 -4.624 6.424 1.00 94.56 177 TRP A N 1
ATOM 1458 C CA . TRP A 1 177 ? -6.089 -4.738 5.165 1.00 94.56 177 TRP A CA 1
ATOM 1459 C C . TRP A 1 177 ? -5.891 -6.086 4.452 1.00 94.56 177 TRP A C 1
ATOM 1461 O O . TRP A 1 177 ? -6.826 -6.671 3.906 1.00 94.56 177 TRP A O 1
ATOM 1471 N N . GLY A 1 178 ? -4.657 -6.589 4.435 1.00 94.31 178 GLY A N 1
ATOM 1472 C CA . GLY A 1 178 ? -4.284 -7.798 3.705 1.00 94.31 178 GLY A CA 1
ATOM 1473 C C . GLY A 1 178 ? -4.578 -9.098 4.441 1.00 94.31 178 GLY A C 1
ATOM 1474 O O . GLY A 1 178 ? -4.836 -10.118 3.806 1.00 94.31 178 GLY A O 1
ATOM 1475 N N . TYR A 1 179 ? -4.524 -9.067 5.771 1.00 94.94 179 TYR A N 1
ATOM 1476 C CA . TYR A 1 179 ? -4.464 -10.264 6.607 1.00 94.94 179 TYR A CA 1
ATOM 1477 C C . TYR A 1 179 ? -5.403 -10.191 7.819 1.00 94.94 179 TYR A C 1
ATOM 1479 O O . TYR A 1 179 ? -5.176 -10.899 8.799 1.00 94.94 179 TYR A O 1
ATOM 1487 N N . GLY A 1 180 ? -6.452 -9.364 7.772 1.00 87.38 180 GLY A N 1
ATOM 1488 C CA . GLY A 1 180 ? -7.376 -9.153 8.893 1.00 87.38 180 GLY A CA 1
ATOM 1489 C C . GLY A 1 180 ? -8.123 -10.405 9.371 1.00 87.38 180 GLY A C 1
ATOM 1490 O O . GLY A 1 180 ? -8.393 -10.552 10.564 1.00 87.38 180 GLY A O 1
ATOM 1491 N N . SER A 1 181 ? -8.366 -11.370 8.479 1.00 84.62 181 SER A N 1
ATOM 1492 C CA . SER A 1 181 ? -8.951 -12.673 8.834 1.00 84.62 181 SER A CA 1
ATOM 1493 C C . SER A 1 181 ? -7.971 -13.614 9.550 1.00 84.62 181 SER A C 1
ATOM 1495 O O . SER A 1 181 ? -8.396 -14.645 10.065 1.00 84.62 181 SER A O 1
ATOM 1497 N N . ASN A 1 182 ? -6.668 -13.303 9.582 1.00 87.00 182 ASN A N 1
ATOM 1498 C CA . ASN A 1 182 ? -5.671 -14.093 10.302 1.00 87.00 182 ASN A CA 1
ATOM 1499 C C . ASN A 1 182 ? -5.618 -13.645 11.781 1.00 87.00 182 ASN A C 1
ATOM 1501 O O . ASN A 1 182 ? -5.229 -12.506 12.058 1.00 87.00 182 ASN A O 1
ATOM 1505 N N . PRO A 1 183 ? -5.945 -14.526 12.749 1.00 80.94 183 PRO A N 1
ATOM 1506 C CA . PRO A 1 183 ? -5.939 -14.178 14.170 1.00 80.94 183 PRO A CA 1
ATOM 1507 C C . PRO A 1 183 ? -4.591 -13.670 14.691 1.00 80.94 183 PRO A C 1
ATOM 1509 O O . PRO A 1 183 ? -4.557 -12.731 15.485 1.00 80.94 183 PRO A O 1
ATOM 1512 N N . GLU A 1 184 ? -3.476 -14.229 14.212 1.00 89.50 184 GLU A N 1
ATOM 1513 C CA . GLU A 1 184 ? -2.137 -13.802 14.630 1.00 89.50 184 GLU A CA 1
ATOM 1514 C C . GLU A 1 184 ? -1.813 -12.377 14.175 1.00 89.50 184 GLU A C 1
ATOM 1516 O O . GLU A 1 184 ? -1.025 -11.681 14.819 1.00 89.50 184 GLU A O 1
ATOM 1521 N N . THR A 1 185 ? -2.398 -11.940 13.055 1.00 92.88 185 THR A N 1
ATOM 1522 C CA . THR A 1 185 ? -2.229 -10.574 12.559 1.00 92.88 185 THR A CA 1
ATOM 1523 C C . THR A 1 185 ? -2.871 -9.591 13.518 1.00 92.88 185 THR A C 1
ATOM 1525 O O . THR A 1 185 ? -2.214 -8.632 13.913 1.00 92.88 185 THR A O 1
ATOM 1528 N N . LEU A 1 186 ? -4.113 -9.843 13.945 1.00 91.62 186 LEU A N 1
ATOM 1529 C CA . LEU A 1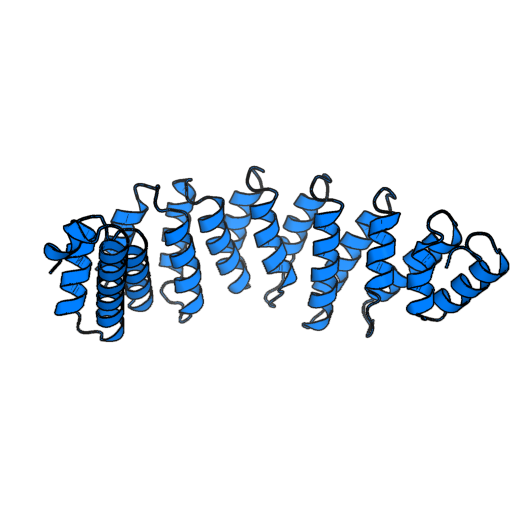 186 ? -4.794 -8.964 14.891 1.00 91.62 186 LEU A CA 1
ATOM 1530 C C . LEU A 1 186 ? -4.026 -8.872 16.214 1.00 91.62 186 LEU A C 1
ATOM 1532 O O . LEU A 1 186 ? -3.753 -7.765 16.665 1.00 91.62 186 LEU A O 1
ATOM 1536 N N . SER A 1 187 ? -3.592 -9.998 16.790 1.00 93.00 187 SER A N 1
ATOM 1537 C CA . SER A 1 187 ? -2.799 -9.978 18.030 1.00 93.00 187 SER A CA 1
ATOM 1538 C C . SER A 1 187 ? -1.499 -9.179 17.888 1.00 93.00 187 SER A C 1
ATOM 1540 O O . SER A 1 187 ? -1.117 -8.442 18.797 1.00 93.00 187 SER A O 1
ATOM 1542 N N . PHE A 1 188 ? -0.828 -9.273 16.737 1.00 95.19 188 PHE A N 1
ATOM 1543 C CA . PHE A 1 188 ? 0.360 -8.467 16.464 1.00 95.19 188 PHE A CA 1
ATOM 1544 C C . PHE A 1 188 ? 0.028 -6.970 16.352 1.00 95.19 188 PHE A C 1
ATOM 1546 O O . PHE A 1 188 ? 0.726 -6.148 16.944 1.00 95.19 188 PHE A O 1
ATOM 1553 N N . LEU A 1 189 ? -1.044 -6.605 15.639 1.00 94.06 189 LEU A N 1
ATOM 1554 C CA . LEU A 1 189 ? -1.500 -5.215 15.520 1.00 94.06 189 LEU A CA 1
ATOM 1555 C C . LEU A 1 189 ? -1.815 -4.617 16.896 1.00 94.06 189 LEU A C 1
ATOM 1557 O O . LEU A 1 189 ? -1.326 -3.536 17.211 1.00 94.06 189 LEU A O 1
ATOM 1561 N N . GLN A 1 190 ? -2.547 -5.351 17.739 1.00 91.69 190 GLN A N 1
ATOM 1562 C CA . GLN A 1 190 ? -2.868 -4.956 19.114 1.00 91.69 190 GLN A CA 1
ATOM 1563 C C . GLN A 1 190 ? -1.600 -4.675 19.927 1.00 91.69 190 GLN A C 1
ATOM 1565 O O . GLN A 1 190 ? -1.463 -3.608 20.525 1.00 91.69 190 GLN A O 1
ATOM 1570 N N . GLN A 1 191 ? -0.632 -5.599 19.896 1.00 92.56 191 GLN A N 1
ATOM 1571 C CA . GLN A 1 191 ? 0.644 -5.436 20.593 1.00 92.56 191 GLN A CA 1
ATOM 1572 C C . GLN A 1 191 ? 1.411 -4.199 20.105 1.00 92.56 191 GLN A C 1
ATOM 1574 O O . GLN A 1 191 ? 2.000 -3.476 20.911 1.00 92.56 191 GLN A O 1
ATOM 1579 N N . ARG A 1 192 ? 1.425 -3.953 18.790 1.00 91.75 192 ARG A N 1
ATOM 1580 C CA . ARG A 1 192 ? 2.131 -2.809 18.202 1.00 91.75 192 ARG A CA 1
ATOM 1581 C C . ARG A 1 192 ? 1.460 -1.481 18.522 1.00 91.75 192 ARG A C 1
ATOM 1583 O O . ARG A 1 192 ? 2.164 -0.556 18.910 1.00 91.75 192 ARG A O 1
ATOM 1590 N N . ILE A 1 193 ? 0.134 -1.405 18.450 1.00 88.88 193 ILE A N 1
ATOM 1591 C CA . ILE A 1 193 ? -0.630 -0.219 18.858 1.00 88.88 193 ILE A CA 1
ATOM 1592 C C . ILE A 1 193 ? -0.385 0.078 20.342 1.00 88.88 193 ILE A C 1
ATOM 1594 O O . ILE A 1 193 ? -0.088 1.217 20.695 1.00 88.88 193 ILE A O 1
ATOM 1598 N N . GLN A 1 194 ? -0.405 -0.948 21.202 1.00 86.12 194 GLN A N 1
ATOM 1599 C CA . GLN A 1 194 ? -0.114 -0.800 22.630 1.00 86.12 194 GLN A CA 1
ATOM 1600 C C . GLN A 1 194 ? 1.304 -0.260 22.881 1.00 86.12 194 GLN A C 1
ATOM 1602 O O . GLN A 1 194 ? 1.498 0.630 23.708 1.00 86.12 194 GLN A O 1
ATOM 1607 N N . ALA A 1 195 ? 2.300 -0.777 22.157 1.00 85.75 195 ALA A N 1
ATOM 1608 C CA . ALA A 1 195 ? 3.687 -0.327 22.270 1.00 85.75 195 ALA A CA 1
ATOM 1609 C C . ALA A 1 195 ? 3.893 1.118 21.777 1.00 85.75 195 ALA A C 1
ATOM 1611 O O . ALA A 1 195 ? 4.836 1.782 22.208 1.00 85.75 195 ALA A O 1
ATOM 1612 N N . GLU A 1 196 ? 3.024 1.608 20.890 1.00 78.69 196 GLU A N 1
ATOM 1613 C CA . GLU A 1 196 ? 3.096 2.948 20.303 1.00 78.69 196 GLU A CA 1
ATOM 1614 C C . GLU A 1 196 ? 2.120 3.952 20.944 1.00 78.69 196 GLU A C 1
ATOM 1616 O O . GLU A 1 196 ? 2.034 5.087 20.484 1.00 78.69 196 GLU A O 1
ATOM 1621 N N . GLN A 1 197 ? 1.456 3.607 22.057 1.00 72.19 197 GLN A N 1
ATOM 1622 C CA . GLN A 1 197 ? 0.522 4.507 22.758 1.00 72.19 197 GLN A CA 1
ATOM 1623 C C . GLN A 1 197 ? 1.143 5.835 23.216 1.00 72.19 197 GLN A C 1
ATOM 1625 O O . GLN A 1 197 ? 0.436 6.831 23.331 1.00 72.19 197 GLN A O 1
ATOM 1630 N N . GLY A 1 198 ? 2.455 5.872 23.464 1.00 71.12 198 GLY A N 1
ATOM 1631 C CA . GLY A 1 198 ? 3.174 7.108 23.794 1.00 71.12 198 GLY A CA 1
ATOM 1632 C C . GLY A 1 198 ? 3.456 8.014 22.588 1.00 71.12 198 GLY A C 1
ATOM 1633 O O . GLY A 1 198 ? 4.073 9.065 22.750 1.00 71.12 198 GLY A O 1
ATOM 1634 N N . CYS A 1 199 ? 3.070 7.606 21.376 1.00 68.81 199 CYS A N 1
ATOM 1635 C CA . CYS A 1 199 ? 3.279 8.384 20.165 1.00 68.81 199 CYS A CA 1
ATOM 1636 C C . CYS A 1 199 ? 2.214 9.478 20.032 1.00 68.81 199 CYS A C 1
ATOM 1638 O O . CYS A 1 199 ? 1.016 9.208 19.977 1.00 68.81 199 CYS A O 1
ATOM 1640 N N . ASP A 1 200 ? 2.655 10.726 19.898 1.00 71.00 200 ASP A N 1
ATOM 1641 C CA . ASP A 1 200 ? 1.772 11.877 19.695 1.00 71.00 200 ASP A CA 1
ATOM 1642 C C . ASP A 1 200 ? 1.353 12.050 18.217 1.00 71.00 200 ASP A C 1
ATOM 1644 O O . ASP A 1 200 ? 1.217 13.167 17.731 1.00 71.00 200 ASP A O 1
ATOM 1648 N N . ASP A 1 201 ? 1.160 10.953 17.474 1.00 76.75 201 ASP A N 1
ATOM 1649 C CA . ASP A 1 201 ? 0.707 10.975 16.076 1.00 76.75 201 ASP A CA 1
ATOM 1650 C C . ASP A 1 201 ? -0.710 10.390 15.945 1.00 76.75 201 ASP A C 1
ATOM 1652 O O . ASP A 1 201 ? -0.874 9.175 15.793 1.00 76.75 201 ASP A O 1
ATOM 1656 N N . PRO A 1 202 ? -1.756 11.237 15.999 1.00 73.31 202 PRO A N 1
ATOM 1657 C CA . PRO A 1 202 ? -3.131 10.783 15.830 1.00 73.31 202 PRO A CA 1
ATOM 1658 C C . PRO A 1 202 ? -3.367 10.113 14.475 1.00 73.31 202 PRO A C 1
ATOM 1660 O O . PRO A 1 202 ? -4.148 9.172 14.394 1.00 73.31 202 PRO A O 1
ATOM 1663 N N . ILE A 1 203 ? -2.708 10.585 13.410 1.00 78.81 203 ILE A N 1
ATOM 1664 C CA . ILE A 1 203 ? -2.985 10.144 12.038 1.00 78.81 203 ILE A CA 1
ATOM 1665 C C . ILE A 1 203 ? -2.636 8.664 11.889 1.00 78.81 203 ILE A C 1
ATOM 1667 O O . ILE A 1 203 ? -3.387 7.924 11.261 1.00 78.81 203 ILE A O 1
ATOM 1671 N N . MET A 1 204 ? -1.539 8.219 12.509 1.00 82.69 204 MET A N 1
ATOM 1672 C CA . MET A 1 204 ? -1.155 6.806 12.529 1.00 82.69 204 MET A CA 1
ATOM 1673 C C . MET A 1 204 ? -2.241 5.929 13.157 1.00 82.69 204 MET A C 1
ATOM 1675 O O . MET A 1 204 ? -2.668 4.955 12.535 1.00 82.69 204 MET A O 1
ATOM 1679 N N . ILE A 1 205 ? -2.707 6.297 14.356 1.00 86.75 205 ILE A N 1
ATOM 1680 C CA . ILE A 1 205 ? -3.716 5.532 15.100 1.00 86.75 205 ILE A CA 1
ATOM 1681 C C . ILE A 1 205 ? -4.992 5.432 14.270 1.00 86.75 205 ILE A C 1
ATOM 1683 O O . ILE A 1 205 ? -5.460 4.328 14.008 1.00 86.75 205 ILE A O 1
AT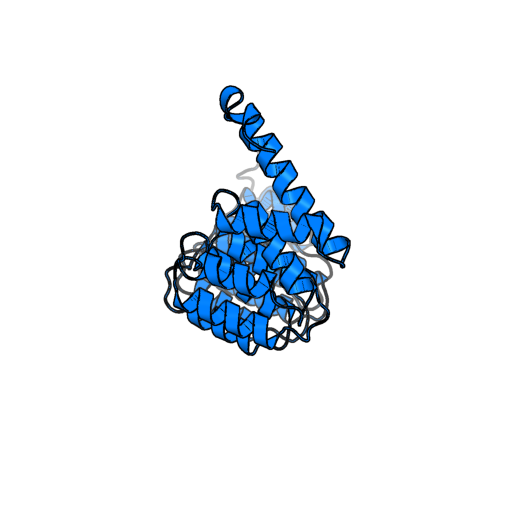OM 1687 N N . TRP A 1 206 ? -5.503 6.565 13.789 1.00 89.44 206 TRP A N 1
ATOM 1688 C CA . TRP A 1 206 ? -6.697 6.614 12.947 1.00 89.44 206 TRP A CA 1
ATOM 1689 C C . TRP A 1 206 ? -6.563 5.756 11.692 1.00 89.44 206 TRP A C 1
ATOM 1691 O O . TRP A 1 206 ? -7.468 4.994 11.353 1.00 89.44 206 TRP A O 1
ATOM 1701 N N . TYR A 1 207 ? -5.413 5.828 11.025 1.00 91.31 207 TYR A N 1
ATOM 1702 C CA . TYR A 1 207 ? -5.174 5.096 9.790 1.00 91.31 207 TYR A CA 1
ATOM 1703 C C . TYR A 1 207 ? -5.160 3.576 10.001 1.00 91.31 207 TYR A C 1
ATOM 1705 O O . TYR A 1 207 ? -5.812 2.844 9.255 1.00 91.31 207 TYR A O 1
ATOM 1713 N N . VAL A 1 208 ? -4.464 3.089 11.035 1.00 93.50 208 VAL A N 1
ATOM 1714 C CA . VAL A 1 208 ? -4.398 1.651 11.347 1.00 93.50 208 VAL A CA 1
ATOM 1715 C C . VAL A 1 208 ? -5.727 1.148 11.920 1.00 93.50 208 VAL A C 1
ATOM 1717 O O . VAL A 1 208 ? -6.208 0.098 11.497 1.00 93.50 208 VAL A O 1
ATOM 1720 N N . MET A 1 209 ? -6.357 1.898 12.829 1.00 94.50 209 MET A N 1
ATOM 1721 C CA . MET A 1 209 ? -7.651 1.535 13.423 1.00 94.50 209 MET A CA 1
ATOM 1722 C C . MET A 1 209 ? -8.757 1.464 12.371 1.00 94.50 209 MET A C 1
ATOM 1724 O O . MET A 1 209 ? -9.504 0.488 12.345 1.00 94.50 209 MET A O 1
ATOM 1728 N N . GLY A 1 210 ? -8.810 2.422 11.442 1.00 94.25 210 GLY A N 1
ATOM 1729 C CA . GLY A 1 210 ? -9.741 2.375 10.317 1.00 94.25 210 GLY A CA 1
ATOM 1730 C C . GLY A 1 210 ? -9.523 1.144 9.431 1.00 94.25 210 GLY A C 1
ATOM 1731 O O . GLY A 1 210 ? -10.483 0.505 9.006 1.00 94.25 210 GLY A O 1
ATOM 1732 N N . ALA A 1 211 ? -8.273 0.738 9.183 1.00 95.12 211 ALA A N 1
ATOM 1733 C CA . ALA A 1 211 ? -7.993 -0.487 8.428 1.00 95.12 211 ALA A CA 1
ATOM 1734 C C . ALA A 1 211 ? -8.477 -1.751 9.155 1.00 95.12 211 ALA A C 1
ATOM 1736 O O . ALA A 1 211 ? -9.04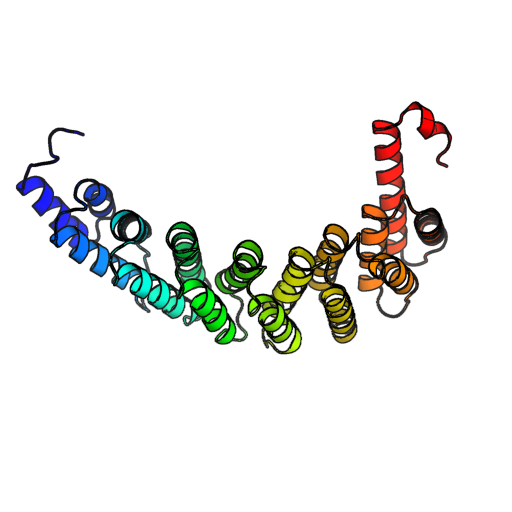5 -2.640 8.516 1.00 95.12 211 ALA A O 1
ATOM 1737 N N . ILE A 1 212 ? -8.298 -1.807 10.481 1.00 95.38 212 ILE A N 1
ATOM 1738 C CA . ILE A 1 212 ? -8.825 -2.887 11.327 1.00 95.38 212 ILE A CA 1
ATOM 1739 C C . ILE A 1 212 ? -10.354 -2.917 11.252 1.00 95.38 212 ILE A C 1
ATOM 1741 O O . ILE A 1 212 ? -10.925 -3.978 11.012 1.00 95.38 212 ILE A O 1
ATOM 1745 N N . GLY A 1 213 ? -11.009 -1.763 11.386 1.00 94.06 213 GLY A N 1
ATOM 1746 C CA . GLY A 1 213 ? -12.460 -1.635 11.254 1.00 94.06 213 GLY A CA 1
ATOM 1747 C C . GLY A 1 213 ? -12.990 -2.129 9.913 1.00 94.06 213 GLY A C 1
ATOM 1748 O O . GLY A 1 213 ? -13.996 -2.816 9.867 1.00 94.06 213 GLY A O 1
ATOM 1749 N N . ASN A 1 214 ? -12.272 -1.870 8.823 1.00 92.88 214 ASN A N 1
ATOM 1750 C CA . ASN A 1 214 ? -12.714 -2.278 7.492 1.00 92.88 214 ASN A CA 1
ATOM 1751 C C . ASN A 1 214 ? -12.435 -3.750 7.149 1.00 92.88 214 ASN A C 1
ATOM 1753 O O . ASN A 1 214 ? -13.079 -4.288 6.253 1.00 92.88 214 ASN A O 1
ATOM 1757 N N . SER A 1 215 ? -11.446 -4.385 7.788 1.00 93.25 215 SER A N 1
ATOM 1758 C CA . SER A 1 215 ? -10.879 -5.653 7.283 1.00 93.25 215 SER A CA 1
ATOM 1759 C C . SER A 1 215 ? -10.783 -6.769 8.325 1.00 93.25 215 SER A C 1
ATOM 1761 O O . SER A 1 215 ? -10.531 -7.920 7.970 1.00 93.25 215 SER A O 1
ATOM 1763 N N . CYS A 1 216 ? -10.983 -6.457 9.606 1.00 91.56 216 CYS A N 1
ATOM 1764 C CA . CYS A 1 216 ? -10.883 -7.412 10.710 1.00 91.56 216 CYS A CA 1
ATOM 1765 C C . CYS A 1 216 ? -12.236 -7.671 11.395 1.00 91.56 216 CYS A C 1
ATOM 1767 O O . CYS A 1 216 ? -12.252 -8.241 12.485 1.00 91.56 216 CYS A O 1
ATOM 1769 N N . THR A 1 217 ? -13.371 -7.269 10.816 1.00 90.81 217 THR A N 1
ATOM 1770 C CA . THR A 1 217 ? -14.698 -7.383 11.462 1.00 90.81 217 THR A CA 1
ATOM 1771 C C . THR A 1 217 ? -15.118 -8.813 11.754 1.00 90.81 217 THR A C 1
ATOM 1773 O O . THR A 1 217 ? -15.719 -9.072 12.792 1.00 90.81 217 THR A O 1
ATOM 1776 N N . ASP A 1 218 ? -14.742 -9.746 10.880 1.00 89.19 218 ASP A N 1
ATOM 1777 C CA . ASP A 1 218 ? -15.074 -11.167 11.020 1.00 89.19 218 ASP A CA 1
ATOM 1778 C C . ASP A 1 218 ? -14.191 -11.887 12.051 1.00 89.19 218 ASP A C 1
ATOM 1780 O O . ASP A 1 218 ? -14.445 -13.038 12.410 1.00 89.19 218 ASP A O 1
ATOM 1784 N N . ASN A 1 219 ? -13.132 -11.232 12.538 1.00 89.19 219 ASN A N 1
ATOM 1785 C CA . ASN A 1 219 ? -12.291 -11.796 13.579 1.00 89.19 219 ASN A CA 1
ATOM 1786 C C . ASN A 1 219 ? -12.998 -11.656 14.943 1.00 89.19 219 ASN A C 1
ATOM 1788 O O . ASN A 1 219 ? -13.256 -10.534 15.390 1.00 89.19 219 ASN A O 1
ATOM 1792 N N . PRO A 1 220 ? -13.262 -12.766 15.659 1.00 89.69 220 PRO A N 1
ATOM 1793 C CA . PRO A 1 220 ? -14.047 -12.748 16.894 1.00 89.69 220 PRO A CA 1
ATOM 1794 C C . PRO A 1 220 ? -13.387 -11.966 18.037 1.00 89.69 220 PRO A C 1
ATOM 1796 O O . PRO A 1 220 ? -14.046 -11.679 19.032 1.00 89.69 220 PRO A O 1
ATOM 1799 N N . GLN A 1 221 ? -12.094 -11.642 17.931 1.00 91.25 221 GLN A N 1
ATOM 1800 C CA . GLN A 1 221 ? -11.374 -10.851 18.930 1.00 91.25 221 GLN A CA 1
ATOM 1801 C C . GLN A 1 221 ? -11.425 -9.339 18.661 1.00 91.25 221 GLN A C 1
ATOM 1803 O O . GLN A 1 221 ? -11.096 -8.568 19.559 1.00 91.25 221 GLN A O 1
ATOM 1808 N N . THR A 1 222 ? -11.863 -8.894 17.477 1.00 94.38 222 THR A N 1
ATOM 1809 C CA . THR A 1 222 ? -11.899 -7.464 17.127 1.00 94.38 222 THR A CA 1
ATOM 1810 C C . THR A 1 222 ? -12.901 -6.704 17.986 1.00 94.38 222 THR A C 1
ATOM 1812 O O . THR A 1 222 ? -12.529 -5.739 18.648 1.00 94.38 222 THR A O 1
ATOM 1815 N N . LEU A 1 223 ? -14.158 -7.155 18.032 1.00 95.75 223 LEU A N 1
ATOM 1816 C CA . LEU A 1 223 ? -15.209 -6.472 18.787 1.00 95.75 223 LEU A CA 1
ATOM 1817 C C . LEU A 1 223 ? -14.918 -6.403 20.303 1.00 95.75 223 LEU A C 1
ATOM 1819 O O . LEU A 1 223 ? -15.005 -5.306 20.857 1.00 95.75 223 LEU A O 1
ATOM 1823 N N . PRO A 1 224 ? -14.545 -7.504 20.994 1.00 95.12 224 PRO A N 1
ATOM 1824 C CA . PRO A 1 224 ? -14.182 -7.438 22.411 1.00 95.12 224 PRO A CA 1
ATOM 1825 C C . PRO A 1 224 ? -13.043 -6.456 22.695 1.00 95.12 224 PRO A C 1
ATOM 1827 O O . PRO A 1 224 ? -13.140 -5.665 23.630 1.00 95.12 224 PRO A O 1
ATOM 1830 N N . TRP A 1 225 ? -12.002 -6.463 21.860 1.00 94.75 225 TRP A N 1
ATOM 1831 C CA . TRP A 1 225 ? -10.859 -5.568 22.015 1.00 94.75 225 TRP A CA 1
ATOM 1832 C C . TRP A 1 225 ? -11.230 -4.095 21.813 1.00 94.75 225 TRP A C 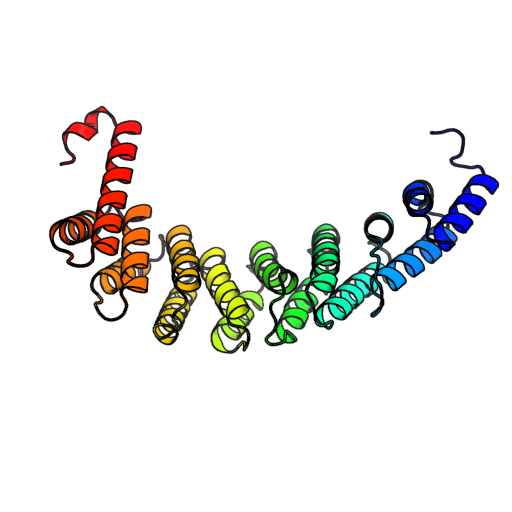1
ATOM 1834 O O . TRP A 1 225 ? -10.825 -3.243 22.597 1.00 94.75 225 TRP A O 1
ATOM 1844 N N . LEU A 1 226 ? -12.048 -3.778 20.805 1.00 96.25 226 LEU A N 1
ATOM 1845 C CA . LEU A 1 226 ? -12.517 -2.408 20.587 1.00 96.25 226 LEU A CA 1
ATOM 1846 C C . LEU A 1 226 ? -13.370 -1.895 21.754 1.00 96.25 226 LEU A C 1
ATOM 1848 O O . LEU A 1 226 ? -13.237 -0.736 22.139 1.00 96.25 226 LEU A O 1
ATOM 1852 N N . LYS A 1 227 ? -14.217 -2.748 22.348 1.00 95.75 227 LYS A N 1
ATOM 1853 C CA . LYS A 1 227 ? -14.991 -2.394 23.551 1.00 95.75 227 LYS A CA 1
ATOM 1854 C C . LYS A 1 227 ? -14.085 -2.121 24.750 1.00 95.75 227 LYS A C 1
ATOM 1856 O O . LYS A 1 227 ? -14.341 -1.181 25.494 1.00 95.75 227 LYS A O 1
ATOM 1861 N N . GLU A 1 228 ? -13.025 -2.908 24.925 1.00 94.88 228 GLU A N 1
ATOM 1862 C CA . GLU A 1 228 ? -12.017 -2.665 25.962 1.00 94.88 228 GLU A CA 1
ATOM 1863 C C . GLU A 1 228 ? -11.329 -1.307 25.761 1.00 94.88 228 GLU A C 1
ATOM 1865 O O . GLU A 1 228 ? -11.297 -0.498 26.686 1.00 94.88 228 GLU A O 1
ATOM 1870 N N . LEU A 1 229 ? -10.879 -1.008 24.537 1.00 93.44 229 LEU A N 1
ATOM 1871 C CA . LEU A 1 229 ? -10.279 0.288 24.201 1.00 93.44 229 LEU A CA 1
ATOM 1872 C C . LEU A 1 229 ? -11.242 1.463 24.394 1.00 93.44 229 LEU A C 1
ATOM 1874 O O . LEU A 1 229 ? -10.831 2.530 24.842 1.00 93.44 229 LEU A O 1
ATOM 1878 N N . ALA A 1 230 ? -12.527 1.275 24.095 1.00 92.75 230 ALA A N 1
ATOM 1879 C CA . ALA A 1 230 ? -13.544 2.299 24.302 1.00 92.75 230 ALA A CA 1
ATOM 1880 C C . ALA A 1 230 ? -13.778 2.627 25.791 1.00 92.75 230 ALA A C 1
ATOM 1882 O O . ALA A 1 230 ? -14.325 3.681 26.104 1.00 92.75 230 ALA A O 1
ATOM 1883 N N . HIS A 1 231 ? -13.363 1.750 26.709 1.00 89.69 231 HIS A N 1
ATOM 1884 C CA . HIS A 1 231 ? -13.392 1.992 28.153 1.00 89.69 231 HIS A CA 1
ATOM 1885 C C . HIS A 1 231 ? -12.042 2.456 28.723 1.00 89.69 231 HIS A C 1
ATOM 1887 O O . HIS A 1 231 ? -11.991 2.877 29.880 1.00 89.69 231 HIS A O 1
ATOM 1893 N N . ASP A 1 232 ? -10.959 2.394 27.944 1.00 83.06 232 ASP A N 1
ATOM 1894 C CA . ASP A 1 232 ? -9.619 2.756 28.398 1.00 83.06 232 ASP A CA 1
ATOM 1895 C C . ASP A 1 232 ? -9.452 4.283 28.519 1.00 83.06 232 ASP A C 1
ATOM 1897 O O . ASP A 1 232 ? -9.598 5.050 27.563 1.00 83.06 232 ASP A O 1
ATOM 1901 N N . THR A 1 233 ? -9.105 4.744 29.720 1.00 73.56 233 THR A N 1
ATOM 1902 C CA . THR A 1 233 ? -8.836 6.159 30.012 1.00 73.56 233 THR A CA 1
ATOM 1903 C C . THR A 1 233 ? -7.370 6.551 29.797 1.00 73.56 233 THR A C 1
ATOM 1905 O O . THR A 1 233 ? -7.000 7.691 30.060 1.00 73.56 233 THR A O 1
ATOM 1908 N N . GLY A 1 234 ? -6.507 5.615 29.393 1.00 81.19 234 GLY A N 1
ATOM 1909 C CA . GLY A 1 234 ? -5.066 5.822 29.253 1.00 81.19 234 GLY A CA 1
ATOM 1910 C C . GLY A 1 234 ? -4.641 6.531 27.965 1.00 81.19 234 GLY A C 1
ATOM 1911 O O . GLY A 1 234 ? -3.581 7.158 27.943 1.00 81.19 234 GLY A O 1
ATOM 1912 N N . ASN A 1 235 ? -5.447 6.459 26.899 1.00 84.75 235 ASN A N 1
ATOM 1913 C CA . ASN A 1 235 ? -5.156 7.106 25.619 1.00 84.75 235 ASN A CA 1
ATOM 1914 C C . ASN A 1 235 ? -6.442 7.548 24.903 1.00 84.75 235 ASN A C 1
ATOM 1916 O O . ASN A 1 235 ? -7.084 6.758 24.211 1.00 84.75 235 ASN A O 1
ATOM 1920 N N . ASP A 1 236 ? -6.780 8.833 25.025 1.00 88.44 236 ASP A N 1
ATOM 1921 C CA . ASP A 1 236 ? -8.010 9.398 24.457 1.00 88.44 236 ASP A CA 1
ATOM 1922 C C . ASP A 1 236 ? -8.089 9.259 22.931 1.00 88.44 236 ASP A C 1
ATOM 1924 O O . ASP A 1 236 ? -9.167 9.023 22.400 1.00 88.44 236 ASP A O 1
ATOM 1928 N N . LYS A 1 237 ? -6.960 9.326 22.210 1.00 88.25 237 LYS A N 1
ATOM 1929 C CA . LYS A 1 237 ? -6.947 9.175 20.743 1.00 88.25 237 LYS A CA 1
ATOM 1930 C C . LYS A 1 237 ? -7.274 7.748 20.319 1.00 88.25 237 LYS A C 1
ATOM 1932 O O . LYS A 1 237 ? -7.981 7.542 19.339 1.00 88.25 237 LYS A O 1
ATOM 1937 N N . LEU A 1 238 ? -6.736 6.765 21.039 1.00 89.00 238 LEU A N 1
ATOM 1938 C CA . LEU A 1 238 ? -7.025 5.359 20.779 1.00 89.00 238 LEU A CA 1
ATOM 1939 C C . LEU A 1 238 ? -8.461 5.006 21.187 1.00 89.00 238 LEU A C 1
ATOM 1941 O O . LEU A 1 238 ? -9.119 4.262 20.462 1.00 89.00 238 LEU A O 1
ATOM 1945 N N . ARG A 1 239 ? -8.957 5.585 22.291 1.00 92.06 239 ARG A N 1
ATOM 1946 C CA . ARG A 1 239 ? -10.363 5.483 22.706 1.00 92.06 239 ARG A CA 1
ATOM 1947 C C . ARG A 1 239 ? -11.297 6.057 21.639 1.00 92.06 239 ARG A C 1
ATOM 1949 O O . ARG A 1 239 ? -12.218 5.362 21.218 1.00 92.06 239 ARG A O 1
ATOM 1956 N N . ASP A 1 240 ? -11.036 7.275 21.167 1.00 92.50 240 ASP A N 1
ATOM 1957 C CA . ASP A 1 240 ? -11.826 7.937 20.118 1.00 92.50 240 ASP A CA 1
ATOM 1958 C C . ASP A 1 240 ? -11.837 7.107 18.824 1.00 92.50 240 ASP A C 1
ATOM 1960 O O . ASP A 1 240 ? -12.898 6.817 18.272 1.00 92.50 240 ASP A O 1
ATOM 1964 N N . ALA A 1 241 ? -10.671 6.595 18.410 1.00 93.19 241 ALA A N 1
ATOM 1965 C CA . ALA A 1 241 ? -10.566 5.718 17.247 1.00 93.19 241 ALA A CA 1
ATOM 1966 C C . ALA A 1 241 ? -11.326 4.395 17.405 1.00 93.19 241 ALA A C 1
ATOM 1968 O O . ALA A 1 241 ? -11.964 3.932 16.460 1.00 93.19 241 ALA A O 1
ATOM 1969 N N . ALA A 1 242 ? -11.302 3.784 18.591 1.00 95.25 242 ALA A N 1
ATOM 1970 C CA . ALA A 1 242 ? -12.084 2.583 18.861 1.00 95.25 242 ALA A CA 1
ATOM 1971 C C . ALA A 1 242 ? -13.594 2.860 18.813 1.00 95.25 242 ALA A C 1
ATOM 1973 O O . ALA A 1 242 ? -14.345 2.066 18.250 1.00 95.25 242 ALA A O 1
ATOM 1974 N N . ILE A 1 243 ? -14.034 3.996 19.358 1.00 96.00 243 ILE A N 1
ATOM 1975 C CA . ILE A 1 243 ? -15.434 4.440 19.357 1.00 96.00 243 ILE A CA 1
ATOM 1976 C C . ILE A 1 243 ? -15.934 4.696 17.936 1.00 96.00 243 ILE A C 1
ATOM 1978 O O . ILE A 1 243 ? -17.037 4.262 17.598 1.00 96.00 243 ILE A O 1
ATOM 1982 N N . GLU A 1 244 ? -15.127 5.333 17.086 1.00 95.31 244 GLU A N 1
ATOM 1983 C CA . GLU A 1 244 ? -15.464 5.509 15.672 1.00 95.31 244 GLU A CA 1
ATOM 1984 C C . GLU A 1 244 ? -15.606 4.156 14.967 1.00 95.31 244 GLU A C 1
ATOM 1986 O O . GLU A 1 244 ? -16.647 3.889 14.371 1.00 95.31 244 GLU A O 1
ATOM 1991 N N . VAL A 1 245 ? -14.630 3.251 15.115 1.00 96.38 245 VAL A N 1
ATOM 1992 C CA . VAL A 1 245 ? -14.680 1.917 14.490 1.00 96.38 245 VAL A CA 1
ATOM 1993 C C . VAL A 1 245 ? -15.891 1.104 14.967 1.00 96.38 245 VAL A C 1
ATOM 1995 O O . VAL A 1 245 ? -16.559 0.455 14.158 1.00 96.38 245 VAL A O 1
ATOM 1998 N N . LEU A 1 246 ? -16.210 1.142 16.265 1.00 97.12 246 LEU A N 1
ATOM 1999 C CA . LEU A 1 246 ? -17.417 0.520 16.820 1.00 97.12 246 LEU A CA 1
ATOM 2000 C C . LEU A 1 246 ? -18.685 1.077 16.166 1.00 97.12 246 LEU A C 1
ATOM 2002 O O . LEU A 1 246 ? -19.584 0.316 15.805 1.00 97.12 246 LEU A O 1
ATOM 2006 N N . GLY A 1 247 ? -18.738 2.396 15.998 1.00 95.12 247 GLY A N 1
ATOM 2007 C CA . GLY A 1 247 ? -19.849 3.099 15.379 1.00 95.12 247 GLY A CA 1
ATOM 2008 C C . GLY A 1 247 ? -20.042 2.778 13.901 1.00 95.12 247 GLY A C 1
ATOM 2009 O O . GLY A 1 247 ? -21.175 2.636 13.448 1.00 95.12 247 GLY A O 1
ATOM 2010 N N . GLU A 1 248 ? -18.951 2.647 13.150 1.00 93.81 248 GLU A N 1
ATOM 2011 C CA . GLU A 1 248 ? -19.007 2.390 11.710 1.00 93.81 248 GLU A CA 1
ATOM 2012 C C . GLU A 1 248 ? -19.302 0.929 11.362 1.00 93.81 248 GLU A C 1
ATOM 2014 O O . GLU A 1 248 ? -19.971 0.669 10.363 1.00 93.81 248 GLU A O 1
ATOM 2019 N N . HIS A 1 249 ? -18.823 -0.020 12.173 1.00 94.69 249 HIS A N 1
ATOM 2020 C CA . HIS A 1 249 ? -18.804 -1.435 11.786 1.00 94.69 249 HIS A CA 1
ATOM 2021 C C . HIS A 1 249 ? -19.575 -2.375 12.717 1.00 94.69 249 HIS A C 1
ATOM 2023 O O . HIS A 1 249 ? -19.883 -3.496 12.319 1.00 94.69 249 HIS A O 1
ATOM 2029 N N . PHE A 1 250 ? -19.898 -1.957 13.944 1.00 95.00 250 PHE A N 1
ATOM 2030 C CA . PHE A 1 250 ? -20.460 -2.850 14.966 1.00 95.00 250 PHE A CA 1
ATOM 2031 C C . PHE A 1 250 ? -21.721 -2.310 15.640 1.00 95.00 250 PHE A C 1
ATOM 2033 O O . PHE A 1 250 ? -22.148 -2.853 16.657 1.00 95.00 250 PHE A O 1
ATOM 2040 N N . LEU A 1 251 ? -22.349 -1.266 15.096 1.00 92.12 251 LEU A N 1
ATOM 2041 C CA . LEU A 1 251 ? -23.472 -0.609 15.766 1.00 92.12 251 LEU A CA 1
ATOM 2042 C C . LEU A 1 251 ? -24.769 -1.437 15.776 1.00 92.12 251 LEU A C 1
ATOM 2044 O O . LEU A 1 251 ? -25.641 -1.191 16.604 1.00 92.12 251 LEU A O 1
ATOM 2048 N N . SER A 1 252 ? -24.874 -2.457 14.919 1.00 89.94 252 SER A N 1
ATOM 2049 C CA . SER A 1 252 ? -25.968 -3.439 14.963 1.00 89.94 252 SER A CA 1
ATOM 2050 C C . SER A 1 252 ? -25.869 -4.406 16.152 1.00 89.94 252 SER A C 1
ATOM 2052 O O . SER A 1 252 ? -26.844 -5.089 16.459 1.00 89.94 252 SER A O 1
ATOM 2054 N N . ASP A 1 253 ? -24.717 -4.481 16.833 1.00 93.62 253 ASP A N 1
ATOM 2055 C CA . ASP A 1 253 ? -24.586 -5.210 18.095 1.00 93.62 253 ASP A CA 1
ATOM 2056 C C . ASP A 1 253 ? -25.237 -4.401 19.238 1.00 93.62 253 ASP A C 1
ATOM 2058 O O . ASP A 1 253 ? -24.812 -3.270 19.503 1.00 93.62 253 ASP A O 1
ATOM 2062 N N . PRO A 1 254 ? -26.232 -4.955 19.960 1.00 92.69 254 PRO A N 1
ATOM 2063 C CA . PRO A 1 254 ? -26.962 -4.216 20.992 1.00 92.69 254 PRO A CA 1
ATOM 2064 C C . PR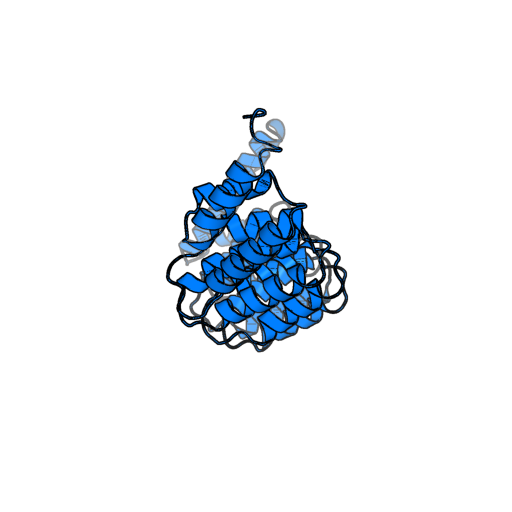O A 1 254 ? -26.073 -3.663 22.110 1.00 92.69 254 PRO A C 1
ATOM 2066 O O . PRO A 1 254 ? -26.317 -2.568 22.620 1.00 92.69 254 PRO A O 1
ATOM 2069 N N . GLU A 1 255 ? -25.024 -4.398 22.486 1.00 95.56 255 GLU A N 1
ATOM 2070 C CA . GLU A 1 255 ? -24.099 -3.963 23.532 1.00 95.56 255 GLU A CA 1
ATOM 2071 C C . GLU A 1 255 ? -23.184 -2.832 23.039 1.00 95.56 255 GLU A C 1
ATOM 2073 O O . GLU A 1 255 ? -22.890 -1.916 23.803 1.00 95.56 255 GLU A O 1
ATOM 2078 N N . THR A 1 256 ? -22.778 -2.835 21.764 1.00 96.25 256 THR A N 1
ATOM 2079 C CA . THR A 1 256 ? -22.073 -1.700 21.143 1.00 96.25 256 THR A CA 1
ATOM 2080 C C . THR A 1 256 ? -22.951 -0.454 21.093 1.00 96.25 256 THR A C 1
ATOM 2082 O O . THR A 1 256 ? -22.504 0.622 21.489 1.00 96.25 256 THR A O 1
ATOM 2085 N N . TYR A 1 257 ? -24.210 -0.586 20.663 1.00 95.00 257 TYR A N 1
ATOM 2086 C CA . TYR A 1 257 ? -25.155 0.533 20.650 1.00 95.00 257 TYR A CA 1
ATOM 2087 C C . TYR A 1 257 ? -25.346 1.130 22.048 1.00 95.00 257 TYR A C 1
ATOM 2089 O O . TYR A 1 257 ? -25.322 2.352 22.223 1.00 95.00 257 TYR A O 1
ATOM 2097 N N . LYS A 1 258 ? -25.503 0.268 23.059 1.00 95.69 258 LYS A N 1
ATOM 2098 C CA . LYS A 1 258 ? -25.630 0.680 24.457 1.00 95.69 258 LYS A CA 1
ATOM 2099 C C . LYS A 1 258 ? -24.376 1.406 24.947 1.00 95.69 258 LYS A C 1
ATOM 2101 O O . LYS A 1 258 ? -24.503 2.498 25.491 1.00 95.69 258 LYS A O 1
ATOM 2106 N N . LEU A 1 259 ? -23.190 0.849 24.690 1.00 96.00 259 LEU A N 1
ATOM 2107 C CA . LEU A 1 259 ? -21.910 1.471 25.033 1.00 96.00 259 LEU A CA 1
ATOM 2108 C C . LEU A 1 259 ? -21.806 2.876 24.433 1.00 96.00 259 LEU A C 1
ATOM 2110 O O . LEU A 1 259 ? -21.560 3.839 25.156 1.00 96.00 259 LEU A O 1
ATOM 2114 N N . LEU A 1 260 ? -22.044 3.019 23.128 1.00 96.19 260 LEU A N 1
ATOM 2115 C CA . LEU A 1 260 ? -21.934 4.310 22.447 1.00 96.19 260 LEU A CA 1
ATOM 2116 C C . LEU A 1 260 ? -23.005 5.302 22.909 1.00 96.19 260 LEU A C 1
ATOM 2118 O O . LEU A 1 260 ? -22.734 6.495 23.027 1.00 96.19 260 LEU A O 1
ATOM 2122 N N . SER A 1 261 ? -24.201 4.819 23.246 1.00 95.00 261 SER A N 1
ATOM 2123 C CA . SER A 1 261 ? -25.261 5.642 23.834 1.00 95.00 261 SER A CA 1
ATOM 2124 C C . SER A 1 261 ? -24.887 6.165 25.222 1.00 95.00 261 SER A C 1
ATOM 2126 O O . SER A 1 261 ? -25.225 7.299 25.569 1.00 95.00 261 SER A O 1
ATOM 2128 N N . ASP A 1 262 ? -24.204 5.351 26.025 1.00 95.62 262 ASP A N 1
ATOM 2129 C CA . ASP A 1 262 ? -23.722 5.750 27.344 1.00 95.62 262 ASP A CA 1
ATOM 2130 C C . ASP A 1 262 ? -22.585 6.772 27.225 1.00 95.62 262 ASP A C 1
ATOM 2132 O O . ASP A 1 262 ? -22.635 7.800 27.908 1.00 95.62 262 ASP A O 1
ATOM 2136 N N . VAL A 1 263 ? -21.637 6.559 26.302 1.00 95.00 263 VAL A N 1
ATOM 2137 C CA . VAL A 1 263 ? -20.572 7.523 25.966 1.00 95.00 263 VAL A CA 1
ATOM 2138 C C . VAL A 1 263 ? -21.175 8.851 25.500 1.00 95.00 263 VAL A C 1
ATOM 2140 O O . VAL A 1 263 ? -20.856 9.899 26.054 1.00 95.00 263 VAL A O 1
ATOM 2143 N N . ALA A 1 264 ? -22.117 8.832 24.555 1.00 94.31 264 ALA A N 1
ATOM 2144 C CA . ALA A 1 264 ? -22.740 10.044 24.019 1.00 94.31 264 ALA A CA 1
ATOM 2145 C C . ALA A 1 264 ? -23.465 10.893 25.086 1.00 94.31 264 ALA A C 1
ATOM 2147 O O . ALA A 1 264 ? -23.623 12.102 24.908 1.00 94.31 264 ALA A O 1
ATOM 2148 N N . ARG A 1 265 ? -23.913 10.286 26.195 1.00 94.44 265 ARG A N 1
ATOM 2149 C CA . ARG A 1 265 ? -24.618 10.985 27.284 1.00 94.44 265 ARG A CA 1
ATOM 2150 C C . ARG A 1 265 ? -23.711 11.437 28.419 1.00 94.44 265 ARG A C 1
ATOM 2152 O O . ARG A 1 265 ? -23.976 12.483 29.007 1.00 94.44 265 ARG A O 1
ATOM 2159 N N . HIS A 1 266 ? -22.702 10.641 28.758 1.00 92.88 266 HIS A N 1
ATOM 2160 C CA . HIS A 1 266 ? -21.973 10.797 30.017 1.00 92.88 266 HIS A CA 1
ATOM 2161 C C . HIS A 1 266 ? -20.483 11.084 29.842 1.00 92.88 266 HIS A C 1
ATOM 2163 O O . HIS A 1 266 ? -19.842 11.465 30.819 1.00 92.88 266 HIS A O 1
ATOM 2169 N N . GLU A 1 267 ? -19.924 10.923 28.638 1.00 91.81 267 GLU A N 1
ATOM 2170 C CA . GLU A 1 267 ? -18.512 11.216 28.402 1.00 91.81 267 GLU A CA 1
ATOM 2171 C C . GLU A 1 267 ? -18.233 12.711 28.597 1.00 91.81 267 GLU A C 1
ATOM 2173 O O . GLU A 1 267 ? -18.930 13.592 28.080 1.00 91.81 267 GLU A O 1
ATOM 2178 N N . SER A 1 268 ? -17.198 12.978 29.385 1.00 89.94 268 SER A N 1
ATOM 2179 C CA . SER A 1 268 ? -16.722 14.313 29.725 1.00 89.94 268 SER A CA 1
ATOM 2180 C C . SER A 1 268 ? -15.992 14.965 28.554 1.00 89.94 268 SER A C 1
ATOM 2182 O O . SER A 1 268 ? -16.218 16.149 28.284 1.00 89.94 268 SER A O 1
ATOM 2184 N N . ASP A 1 269 ? -15.196 14.186 27.817 1.00 91.62 269 ASP A N 1
ATOM 2185 C CA . ASP A 1 269 ? -14.511 14.651 26.615 1.00 91.62 269 ASP A CA 1
ATOM 2186 C C . ASP A 1 269 ? -15.526 14.932 25.497 1.00 91.62 269 ASP A C 1
ATOM 2188 O O . ASP A 1 269 ? -16.283 14.064 25.060 1.00 91.62 269 ASP A O 1
ATOM 2192 N N . GLU A 1 270 ? -15.574 16.184 25.041 1.00 92.19 270 GLU A N 1
ATOM 2193 C CA . GLU A 1 270 ? -16.519 16.608 24.011 1.00 92.19 270 GLU A CA 1
ATOM 2194 C C . GLU A 1 270 ? -16.272 15.945 22.657 1.00 92.19 270 GLU A C 1
ATOM 2196 O O . GLU A 1 270 ? -17.239 15.628 21.965 1.00 92.19 270 GLU A O 1
ATOM 2201 N N . THR A 1 271 ? -15.013 15.710 22.293 1.00 91.44 271 THR A N 1
ATOM 2202 C CA . THR A 1 271 ? -14.654 15.081 21.020 1.00 91.44 271 THR A CA 1
ATOM 2203 C C . THR A 1 271 ? -15.197 13.662 20.990 1.00 91.44 271 THR A C 1
ATOM 2205 O O . THR A 1 271 ? -15.986 13.329 20.110 1.00 91.44 271 THR A O 1
ATOM 2208 N N . ILE A 1 272 ? -14.892 12.879 22.024 1.00 92.31 272 ILE A N 1
ATOM 2209 C CA . ILE A 1 272 ? -15.298 11.473 22.129 1.00 92.31 272 ILE A CA 1
ATOM 2210 C C . ILE A 1 272 ? -16.823 11.345 22.223 1.00 92.31 272 ILE A C 1
ATOM 2212 O O . ILE A 1 272 ? -17.442 10.510 21.554 1.00 92.31 272 ILE A O 1
ATOM 2216 N N . ARG A 1 273 ? -17.460 12.228 23.003 1.00 94.69 273 ARG A N 1
ATOM 2217 C CA . ARG A 1 273 ? -18.922 12.305 23.091 1.00 94.69 273 ARG A CA 1
ATOM 2218 C C . ARG A 1 273 ? -19.557 12.582 21.723 1.00 94.69 273 ARG A C 1
ATOM 2220 O O . ARG A 1 273 ? -20.556 11.950 21.372 1.00 94.69 273 ARG A O 1
ATOM 2227 N N . LEU A 1 274 ? -18.994 13.510 20.944 1.00 94.12 274 LEU A N 1
ATOM 2228 C CA . LEU A 1 274 ? -19.477 13.841 19.600 1.00 94.12 274 LEU A CA 1
ATOM 2229 C C . LEU A 1 274 ? -19.236 12.710 18.596 1.00 94.12 274 LEU A C 1
ATOM 2231 O O . LEU A 1 274 ? -20.100 12.492 17.747 1.00 94.12 274 LEU A O 1
ATOM 2235 N N . THR A 1 275 ? -18.120 11.985 18.686 1.00 94.25 275 THR A N 1
ATOM 2236 C CA . THR A 1 275 ? -17.848 10.804 17.852 1.00 94.25 275 THR A CA 1
ATOM 2237 C C . THR A 1 275 ? -18.931 9.746 18.057 1.00 94.25 275 THR A C 1
ATOM 2239 O O . THR A 1 275 ? -19.575 9.328 17.091 1.00 94.25 275 THR A O 1
ATOM 2242 N N . ALA A 1 276 ? -19.236 9.402 19.313 1.00 94.81 276 ALA A N 1
ATOM 2243 C CA . ALA A 1 276 ? -20.300 8.452 19.636 1.00 94.81 276 ALA A CA 1
ATOM 2244 C C . ALA A 1 276 ? -21.684 8.931 19.158 1.00 94.81 276 ALA A C 1
ATOM 2246 O O . ALA A 1 276 ? -22.446 8.165 18.565 1.00 94.81 276 ALA A O 1
ATOM 2247 N N . PHE A 1 277 ? -22.002 10.217 19.348 1.00 94.75 277 PHE A N 1
ATOM 2248 C CA . PHE A 1 277 ? -23.261 10.793 18.870 1.00 94.75 277 PHE A CA 1
ATOM 2249 C C . PHE A 1 277 ? -23.393 10.725 17.340 1.00 94.75 277 PHE A C 1
ATOM 2251 O O . PHE A 1 277 ? -24.442 10.340 16.820 1.00 94.75 277 PHE A O 1
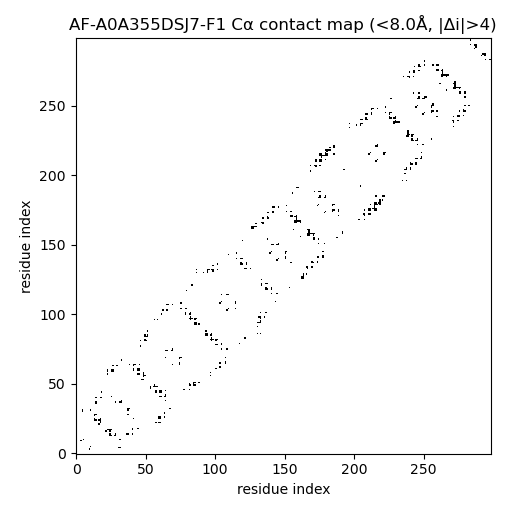ATOM 2258 N N . ARG A 1 278 ? -22.329 11.074 16.604 1.00 93.19 278 ARG A N 1
ATOM 2259 C CA . ARG A 1 278 ? -22.299 11.021 15.133 1.00 93.19 278 ARG A CA 1
ATOM 2260 C C . ARG A 1 278 ? -22.477 9.601 14.613 1.00 93.19 278 ARG A C 1
ATOM 2262 O O . ARG A 1 278 ? -23.227 9.418 13.657 1.00 93.19 278 ARG A O 1
ATOM 2269 N N . ALA A 1 279 ? -21.832 8.622 15.243 1.00 91.12 279 ALA A N 1
ATOM 2270 C CA . ALA A 1 279 ? -21.996 7.214 14.900 1.00 91.12 279 ALA A CA 1
ATOM 2271 C C . ALA A 1 279 ? -23.466 6.773 14.999 1.00 91.12 279 ALA A C 1
ATOM 2273 O O . ALA A 1 279 ? -24.020 6.243 14.035 1.00 91.12 279 ALA A O 1
ATOM 2274 N N . ILE A 1 280 ? -24.122 7.072 16.127 1.00 93.25 280 ILE A N 1
ATOM 2275 C CA . ILE A 1 280 ? -25.539 6.741 16.348 1.00 93.25 280 ILE A CA 1
ATOM 2276 C C . ILE A 1 280 ? -26.434 7.439 15.316 1.00 93.25 280 ILE A C 1
ATOM 2278 O O . ILE A 1 280 ? -27.279 6.795 14.692 1.00 93.25 280 ILE A O 1
ATOM 2282 N N . ALA A 1 281 ? -26.228 8.740 15.088 1.00 90.69 281 ALA A N 1
ATOM 2283 C CA . ALA A 1 281 ? -27.028 9.514 14.141 1.00 90.69 281 ALA A CA 1
ATOM 2284 C C . ALA A 1 281 ? -26.898 8.998 12.695 1.00 90.69 281 ALA A C 1
ATOM 2286 O O . ALA A 1 281 ? -27.904 8.871 11.995 1.00 90.69 281 ALA A O 1
ATOM 2287 N N . LYS A 1 282 ? -25.675 8.661 12.259 1.00 87.19 282 LYS A N 1
ATOM 2288 C CA . LYS A 1 282 ? -25.398 8.101 10.926 1.00 87.19 282 LYS A CA 1
ATOM 2289 C C . LYS A 1 282 ? -26.131 6.775 10.723 1.00 87.19 282 LYS A C 1
ATOM 2291 O O . LYS A 1 282 ? -26.762 6.587 9.684 1.00 87.19 282 LYS A O 1
ATOM 2296 N N . HIS A 1 283 ? -26.106 5.886 11.717 1.00 84.44 283 HIS A N 1
ATOM 2297 C CA . HIS A 1 283 ? -26.826 4.618 11.621 1.00 84.44 283 HIS A CA 1
ATOM 2298 C C . HIS A 1 283 ? -28.339 4.811 11.618 1.00 84.44 283 HIS A C 1
ATOM 2300 O O . HIS A 1 283 ? -28.998 4.204 10.781 1.00 84.44 283 HIS A O 1
ATOM 2306 N N . ALA A 1 284 ? -28.892 5.683 12.464 1.00 83.00 284 ALA A N 1
ATOM 2307 C CA . ALA A 1 284 ? -30.326 5.973 12.452 1.00 83.00 284 ALA A CA 1
ATOM 2308 C C . ALA A 1 284 ? -30.790 6.509 11.083 1.00 83.00 284 ALA A C 1
ATOM 2310 O O . ALA A 1 284 ? -31.829 6.094 10.565 1.00 83.00 284 ALA A O 1
ATOM 2311 N N . GLU A 1 285 ? -30.001 7.389 10.455 1.00 82.94 285 GLU A N 1
ATOM 2312 C CA . GLU A 1 285 ? -30.276 7.877 9.101 1.00 82.94 285 GLU A CA 1
ATOM 2313 C C . GLU A 1 285 ? -30.218 6.750 8.056 1.00 82.94 285 GLU A C 1
ATOM 2315 O O . GLU A 1 285 ? -31.072 6.685 7.168 1.00 82.94 285 GLU A O 1
ATOM 2320 N N . GLN A 1 286 ? -29.234 5.855 8.161 1.00 80.56 286 GLN A N 1
ATOM 2321 C CA . GLN A 1 286 ? -29.077 4.721 7.253 1.00 80.56 286 GLN A CA 1
ATOM 2322 C C . GLN A 1 286 ? -30.214 3.701 7.403 1.00 80.56 286 GLN A C 1
ATOM 2324 O O . GLN A 1 286 ? -30.852 3.361 6.408 1.00 80.56 286 GLN A O 1
ATOM 2329 N N . THR A 1 287 ? -30.561 3.314 8.632 1.00 78.31 287 THR A N 1
ATOM 2330 C CA . THR A 1 287 ? -31.693 2.422 8.923 1.00 78.31 287 THR A CA 1
ATOM 2331 C C . THR A 1 287 ? -32.995 3.012 8.405 1.00 78.31 287 THR A C 1
ATOM 2333 O O . THR A 1 287 ? -33.790 2.307 7.801 1.00 78.31 287 THR A O 1
ATOM 2336 N N . LYS A 1 288 ? -33.211 4.323 8.550 1.00 80.69 288 LYS A N 1
ATOM 2337 C CA . LYS A 1 288 ? -34.405 4.985 8.008 1.00 80.69 288 LYS A CA 1
ATOM 2338 C C . LYS A 1 288 ? -34.470 4.962 6.477 1.00 80.69 288 LYS A C 1
ATOM 2340 O O . LYS A 1 288 ? -35.564 4.906 5.919 1.00 80.69 288 LYS A O 1
ATOM 2345 N N . LYS A 1 289 ? -33.325 5.035 5.791 1.00 79.38 289 LYS A N 1
ATOM 2346 C CA . LYS A 1 289 ? -33.249 4.932 4.323 1.00 79.38 289 LYS A CA 1
ATOM 2347 C C . LYS A 1 289 ? -33.506 3.506 3.834 1.00 79.38 289 LYS A C 1
ATOM 2349 O O . LYS A 1 289 ? -34.168 3.339 2.815 1.00 79.38 289 LYS A O 1
ATOM 2354 N N . GLU A 1 290 ? -32.975 2.510 4.536 1.00 78.50 290 GLU A N 1
ATOM 2355 C CA . GLU A 1 290 ? -33.045 1.094 4.148 1.00 78.50 290 GLU A CA 1
ATOM 2356 C C . GLU A 1 290 ? -34.361 0.430 4.595 1.00 78.50 290 GLU A C 1
ATOM 2358 O O . GLU A 1 290 ? -34.934 -0.374 3.860 1.00 78.50 290 GLU A O 1
ATOM 2363 N N . HIS A 1 291 ? -34.882 0.833 5.756 1.00 76.25 291 HIS A N 1
ATOM 2364 C CA . HIS A 1 291 ? -36.050 0.269 6.435 1.00 76.25 291 HIS A CA 1
ATOM 2365 C C . HIS A 1 291 ? -36.957 1.383 7.006 1.00 76.25 291 HIS A C 1
ATOM 2367 O O . HIS A 1 291 ? -37.000 1.608 8.220 1.00 76.25 291 HIS A O 1
ATOM 2373 N N . PRO A 1 292 ? -37.712 2.104 6.152 1.00 70.12 292 PRO A N 1
ATOM 2374 C CA . PRO A 1 292 ? -38.533 3.239 6.584 1.00 70.12 292 PRO A CA 1
ATOM 2375 C C . PRO A 1 292 ? -39.603 2.857 7.621 1.00 70.12 292 PRO A C 1
ATOM 2377 O O . PRO A 1 292 ? -39.867 3.654 8.522 1.00 70.12 292 PRO A O 1
ATOM 2380 N N . ASP A 1 293 ? -40.137 1.633 7.554 1.00 68.50 293 ASP A N 1
ATOM 2381 C CA . ASP A 1 293 ? -41.176 1.124 8.464 1.00 68.50 293 ASP A CA 1
ATOM 2382 C C . ASP A 1 293 ? -40.636 0.695 9.847 1.00 68.50 293 ASP A C 1
ATOM 2384 O O . ASP A 1 293 ? -41.393 0.635 10.812 1.00 68.50 293 ASP A O 1
ATOM 2388 N N . GLU A 1 294 ? -39.329 0.430 9.982 1.00 57.50 294 GLU A N 1
ATOM 2389 C CA . GLU A 1 294 ? -38.693 0.040 11.258 1.00 57.50 294 GLU A CA 1
ATOM 2390 C C . GLU A 1 294 ? -38.113 1.248 12.019 1.00 57.50 294 GLU A C 1
ATOM 2392 O O . GLU A 1 294 ? -37.801 1.167 13.212 1.00 57.50 294 GLU A O 1
ATOM 2397 N N . SER A 1 295 ? -38.024 2.407 11.353 1.00 52.88 295 SER A N 1
ATOM 2398 C CA . SER A 1 295 ? -37.402 3.625 11.888 1.00 52.88 295 SER A CA 1
ATOM 2399 C C . SER A 1 295 ? -38.162 4.289 13.043 1.00 52.88 295 SER A C 1
ATOM 2401 O O . SER A 1 295 ? -37.584 5.109 13.751 1.00 52.88 295 SER A O 1
ATOM 2403 N N . GLU A 1 296 ? -39.423 3.913 13.285 1.00 51.16 296 GLU A N 1
ATOM 2404 C CA . GLU A 1 296 ? -40.213 4.416 14.422 1.00 51.16 296 GLU A CA 1
ATOM 2405 C C . GLU A 1 296 ? -39.799 3.802 15.774 1.00 51.16 296 GLU A C 1
ATOM 2407 O O . GLU A 1 296 ? -40.288 4.231 16.819 1.00 51.16 296 GLU A O 1
ATOM 2412 N N . THR A 1 297 ? -38.900 2.809 15.777 1.00 53.03 297 THR A N 1
ATOM 2413 C CA . THR A 1 297 ? -38.480 2.088 16.995 1.00 53.03 297 THR A CA 1
ATOM 2414 C C . THR A 1 297 ? -37.092 2.459 17.521 1.00 53.03 297 THR A C 1
ATOM 2416 O O . THR A 1 297 ? -36.749 2.067 18.639 1.00 53.03 297 THR A O 1
ATOM 2419 N N . PHE A 1 298 ? -36.309 3.240 16.771 1.00 44.47 298 PHE A N 1
ATOM 2420 C CA . PHE A 1 298 ? -35.033 3.764 17.257 1.00 44.47 298 PHE A CA 1
ATOM 2421 C C . PHE A 1 298 ? -35.263 5.082 18.022 1.00 44.47 298 PHE A C 1
ATOM 2423 O O . PHE A 1 298 ? -35.933 5.968 17.489 1.00 44.47 298 PHE A O 1
ATOM 2430 N N . PRO A 1 299 ? -34.769 5.207 19.270 1.00 48.53 299 PRO A N 1
ATOM 2431 C CA . PRO A 1 299 ? -34.931 6.414 20.079 1.00 48.53 299 PRO A CA 1
ATOM 2432 C C . PRO A 1 299 ? -34.115 7.606 19.569 1.00 48.53 299 PRO A C 1
ATOM 2434 O O . PRO A 1 299 ? -33.055 7.393 18.940 1.00 48.53 299 PRO A O 1
#

Sequence (299 aa):
MEYYKDDPKAVSILHEYARQGENDAVRLLLNYPSHPETFAILRHRVQSTFDKDSSSYDYDALTIFVKHYHEHPQTLSMLMEGIQTQLSKEGSRGDGIAKFALNLLMEYYPEHPQTLPFLIGSVERSNDTFSETERRMIDLLVRHYRDDPRVLPFLKQIAQNHSNRYLRTDALYNMAWGYGSNPETLSFLQQRIQAEQGCDDPIMIWYVMGAIGNSCTDNPQTLPWLKELAHDTGNDKLRDAAIEVLGEHFLSDPETYKLLSDVARHESDETIRLTAFRAIAKHAEQTKKEHPDESETFP

Mean predicted aligned error: 7.06 Å